Protein AF-A0A7S1D680-F1 (afdb_monomer_lite)

InterPro domains:
  IPR053159 Hybrid Signal Transduction Histidine Kinase [PTHR43642] (60-332)

Organism: Cyclophora tenuis (NCBI:txid216820)

pLDDT: mean 72.21, std 20.81, range [22.41, 92.81]

Sequence (333 aa):
KTKEKISKKKKKNSINRRMNKVPSIKKNNNNKFDSKTHGNSTVTTTTTANNNNSSCNVSSSPLLAFLEELKEEPSVALTQLQVQNFTPSMVNDLIFDLLQLQKPDDEEIATVLTSLIMKQTMGNVSHVLSFLRFLTDQGVMVQNHLGRWELNCEDLQLQDDDKEDSSQDRLVAFIARRIRVCMSTEGQRTLKIASCLGKYIDDSALTLILDGSRTVARQLEEAEREGLLTFYPQRGGYCFADDRVQQAAFSLIPPEDVAAFQLDLGRRLWRAAGPQNLESDNIFLVVDLLYAGISDESVTPTERQAVAELHLRAGDYASSVSSFREGETYYSR

Radius of gyration: 25.4 Å; chains: 1; bounding box: 62×57×77 Å

Structure (mmCIF, N/CA/C/O backbone):
data_AF-A0A7S1D680-F1
#
_entry.id   AF-A0A7S1D680-F1
#
loop_
_atom_site.group_PDB
_atom_site.id
_atom_site.type_symbol
_atom_site.label_atom_id
_atom_site.label_alt_id
_atom_site.label_comp_id
_atom_site.label_asym_id
_atom_site.label_entity_id
_atom_site.label_seq_id
_atom_site.pdbx_PDB_ins_code
_atom_site.Cartn_x
_atom_site.Cartn_y
_atom_site.Cartn_z
_atom_site.occupancy
_atom_site.B_iso_or_equiv
_atom_site.auth_seq_id
_atom_site.auth_comp_id
_atom_site.auth_asym_id
_atom_site.auth_atom_id
_atom_site.pdbx_PDB_model_num
ATOM 1 N N . LYS A 1 1 ? -6.306 -19.893 -46.290 1.00 47.91 1 LYS A N 1
ATOM 2 C CA . LYS A 1 1 ? -6.606 -19.180 -45.016 1.00 47.91 1 LYS A CA 1
ATOM 3 C C . LYS A 1 1 ? -6.840 -20.086 -43.784 1.00 47.91 1 LYS A C 1
ATOM 5 O O . LYS A 1 1 ? -7.197 -19.570 -42.734 1.00 47.91 1 LYS A O 1
ATOM 10 N N . THR A 1 2 ? -6.527 -21.390 -43.822 1.00 38.97 2 THR A N 1
ATOM 11 C CA . THR A 1 2 ? -6.704 -22.294 -42.653 1.00 38.97 2 THR A CA 1
ATOM 12 C C . THR A 1 2 ? -5.437 -23.035 -42.206 1.00 38.97 2 THR A C 1
ATOM 14 O O . THR A 1 2 ? -5.448 -23.652 -41.148 1.00 38.97 2 THR A O 1
ATOM 17 N N . LYS A 1 3 ? -4.307 -22.909 -42.923 1.00 32.06 3 LYS A N 1
ATOM 18 C CA . LYS A 1 3 ? -3.012 -23.503 -42.519 1.00 32.06 3 LYS A CA 1
ATOM 19 C C . LYS A 1 3 ? -2.063 -22.536 -41.781 1.00 32.06 3 LYS A C 1
ATOM 21 O O . LYS A 1 3 ? -1.258 -22.985 -40.974 1.00 32.06 3 LYS A O 1
ATOM 26 N N . GLU A 1 4 ? -2.225 -21.217 -41.921 1.00 33.06 4 GLU A N 1
ATOM 27 C CA . GLU A 1 4 ? -1.402 -20.221 -41.195 1.00 33.06 4 GLU A CA 1
ATOM 28 C C . GLU A 1 4 ? -1.806 -20.003 -39.728 1.00 33.06 4 GLU A C 1
ATOM 30 O O . GLU A 1 4 ? -0.979 -19.603 -38.907 1.00 33.06 4 GLU A O 1
ATOM 35 N N . LYS A 1 5 ? -3.053 -20.318 -39.348 1.00 35.25 5 LYS A N 1
ATOM 36 C CA . LYS A 1 5 ? -3.513 -20.174 -37.953 1.00 35.25 5 LYS A CA 1
ATOM 37 C C . LYS A 1 5 ? -2.951 -21.250 -37.011 1.00 35.25 5 LYS A C 1
ATOM 39 O O . LYS A 1 5 ? -2.884 -21.020 -35.807 1.00 35.25 5 LYS A O 1
ATOM 44 N N . ILE A 1 6 ? -2.480 -22.386 -37.534 1.00 34.50 6 ILE A N 1
ATOM 45 C CA . ILE A 1 6 ? -1.925 -23.484 -36.719 1.00 34.50 6 ILE A CA 1
ATOM 46 C C . ILE A 1 6 ? -0.431 -23.251 -36.410 1.00 34.50 6 ILE A C 1
ATOM 48 O O . ILE A 1 6 ? 0.040 -23.611 -35.331 1.00 34.50 6 ILE A O 1
ATOM 52 N N . SER A 1 7 ? 0.299 -22.549 -37.287 1.00 32.97 7 SER A N 1
ATOM 53 C CA . SER A 1 7 ? 1.716 -22.203 -37.070 1.00 32.97 7 SER A CA 1
ATOM 54 C C . SER A 1 7 ? 1.900 -21.105 -36.005 1.00 32.97 7 SER A C 1
ATOM 56 O O . SER A 1 7 ? 2.743 -21.231 -35.113 1.00 32.97 7 SER A O 1
ATOM 58 N N . LYS A 1 8 ? 1.024 -20.085 -35.985 1.00 35.72 8 LYS A N 1
ATOM 59 C CA . LYS A 1 8 ? 1.057 -19.020 -34.959 1.00 35.72 8 LYS A CA 1
ATOM 60 C C . LYS A 1 8 ? 0.696 -19.513 -33.547 1.00 35.72 8 LYS A C 1
ATOM 62 O O . LYS A 1 8 ? 1.222 -18.985 -32.570 1.00 35.72 8 LYS A O 1
ATOM 67 N N . LYS A 1 9 ? -0.124 -20.567 -33.415 1.00 34.78 9 LYS A N 1
ATOM 68 C CA . LYS A 1 9 ? -0.476 -21.153 -32.105 1.00 34.78 9 LYS A CA 1
ATOM 69 C C . LYS A 1 9 ? 0.638 -22.047 -31.534 1.00 34.78 9 LYS A C 1
ATOM 71 O O . LYS A 1 9 ? 0.822 -22.082 -30.321 1.00 34.78 9 LYS A O 1
ATOM 76 N N . LYS A 1 10 ? 1.446 -22.697 -32.387 1.00 32.88 10 LYS A N 1
ATOM 77 C CA . LYS A 1 10 ? 2.626 -23.469 -31.945 1.00 32.88 10 LYS A CA 1
ATOM 78 C C . LYS A 1 10 ? 3.805 -22.579 -31.514 1.00 32.88 10 LYS A C 1
ATOM 80 O O . LYS A 1 10 ? 4.478 -22.943 -30.556 1.00 32.88 10 LYS A O 1
ATOM 85 N N . LYS A 1 11 ? 4.002 -21.399 -32.126 1.00 35.53 11 LYS A N 1
ATOM 86 C CA . LYS A 1 11 ? 5.057 -20.438 -31.723 1.00 35.53 11 LYS A CA 1
ATOM 87 C C . LYS A 1 11 ? 4.755 -19.679 -30.416 1.00 35.53 11 LYS A C 1
ATOM 89 O O . LYS A 1 11 ? 5.676 -19.433 -29.645 1.00 35.53 11 LYS A O 1
ATOM 94 N N . LYS A 1 12 ? 3.483 -19.379 -30.102 1.00 34.19 12 LYS A N 1
ATOM 95 C CA . LYS A 1 12 ? 3.109 -18.801 -28.788 1.00 34.19 12 LYS A CA 1
ATOM 96 C C . LYS A 1 12 ? 3.307 -19.789 -27.626 1.00 34.19 12 LYS A C 1
ATOM 98 O O . LYS A 1 12 ? 3.768 -19.394 -26.561 1.00 34.19 12 LYS A O 1
ATOM 103 N N . ASN A 1 13 ? 3.076 -21.086 -27.848 1.00 30.39 13 ASN A N 1
ATOM 104 C CA . ASN A 1 13 ? 3.303 -22.114 -26.822 1.00 30.39 13 ASN A CA 1
ATOM 105 C C . ASN A 1 13 ? 4.786 -22.464 -26.586 1.00 30.39 13 ASN A C 1
ATOM 107 O O . ASN A 1 13 ? 5.104 -23.036 -25.544 1.00 30.39 13 ASN A O 1
ATOM 111 N N . SER A 1 14 ? 5.701 -22.139 -27.509 1.00 30.64 14 SER A N 1
ATOM 112 C CA . SER A 1 14 ? 7.143 -22.351 -27.299 1.00 30.64 14 SER A CA 1
ATOM 113 C C . SER A 1 14 ? 7.812 -21.242 -26.482 1.00 30.64 14 SER A C 1
ATOM 115 O O . SER A 1 14 ? 8.826 -21.509 -25.844 1.00 30.64 14 SER A O 1
ATOM 117 N N . ILE A 1 15 ? 7.240 -20.032 -26.460 1.00 36.41 15 ILE A N 1
ATOM 118 C CA . ILE A 1 15 ? 7.774 -18.889 -25.699 1.00 36.41 15 ILE A CA 1
ATOM 119 C C . ILE A 1 15 ? 7.375 -19.006 -24.217 1.00 36.41 15 ILE A C 1
ATO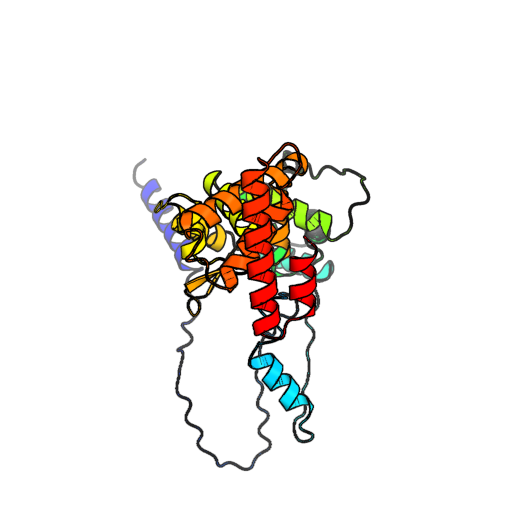M 121 O O . ILE A 1 15 ? 8.246 -18.967 -23.353 1.00 36.41 15 ILE A O 1
ATOM 125 N N . ASN A 1 16 ? 6.118 -19.366 -23.916 1.00 30.67 16 ASN A N 1
ATOM 126 C CA . ASN A 1 16 ? 5.677 -19.625 -22.532 1.00 30.67 16 ASN A CA 1
ATOM 127 C C . ASN A 1 16 ? 6.295 -20.882 -21.888 1.00 30.67 16 ASN A C 1
ATOM 129 O O . ASN A 1 16 ? 6.234 -21.046 -20.674 1.00 30.67 16 ASN A O 1
ATOM 133 N N . ARG A 1 17 ? 6.910 -21.783 -22.668 1.00 30.09 17 ARG A N 1
ATOM 134 C CA . ARG A 1 17 ? 7.619 -22.957 -22.125 1.00 30.09 17 ARG A CA 1
ATOM 135 C C . ARG A 1 17 ? 9.089 -22.701 -21.790 1.00 30.09 17 ARG A C 1
ATOM 137 O O . ARG A 1 17 ? 9.688 -23.558 -21.146 1.00 30.09 17 ARG A O 1
ATOM 144 N N . ARG A 1 18 ? 9.675 -21.570 -22.201 1.00 31.14 18 ARG A N 1
ATOM 145 C CA . ARG A 1 18 ? 11.097 -21.268 -21.947 1.00 31.14 18 ARG A CA 1
ATOM 146 C C . ARG A 1 18 ? 11.358 -20.402 -20.713 1.00 31.14 18 ARG A C 1
ATOM 148 O O . ARG A 1 18 ? 12.470 -20.466 -20.212 1.00 31.14 18 ARG A O 1
ATOM 155 N N . MET A 1 19 ? 10.350 -19.719 -20.162 1.00 29.67 19 MET A N 1
ATOM 156 C CA . MET A 1 19 ? 10.464 -19.045 -18.854 1.00 29.67 19 MET A CA 1
ATOM 157 C C . MET A 1 19 ? 10.141 -19.949 -17.644 1.00 29.67 19 MET A C 1
ATOM 159 O O . MET A 1 19 ? 10.456 -19.589 -16.520 1.00 29.67 19 MET A O 1
ATOM 163 N N . ASN A 1 20 ? 9.596 -21.158 -17.854 1.00 27.45 20 ASN A N 1
ATOM 164 C CA . ASN A 1 20 ? 9.183 -22.081 -16.777 1.00 27.45 20 ASN A CA 1
ATOM 165 C C . ASN A 1 20 ? 10.138 -23.271 -16.544 1.00 27.45 20 ASN A C 1
ATOM 167 O O . ASN A 1 20 ? 9.709 -24.354 -16.146 1.00 27.45 20 ASN A O 1
ATOM 171 N N . LYS A 1 21 ? 11.441 -23.108 -16.789 1.00 25.45 21 LYS A N 1
ATOM 172 C CA . LYS A 1 21 ? 12.452 -24.107 -16.400 1.00 25.45 21 LYS A CA 1
ATOM 173 C C . LYS A 1 21 ? 13.555 -23.465 -15.567 1.00 25.45 21 LYS A C 1
ATOM 175 O O . LYS A 1 21 ? 14.679 -23.307 -16.025 1.00 25.45 21 LYS A O 1
ATOM 180 N N . VAL A 1 22 ? 13.220 -23.153 -14.321 1.00 26.66 22 VAL A N 1
ATOM 181 C CA . VAL A 1 22 ? 14.204 -23.079 -13.236 1.00 26.66 22 VAL A CA 1
ATOM 182 C C . VAL A 1 22 ? 14.306 -24.493 -12.641 1.00 26.66 22 VAL A C 1
ATOM 184 O O . VAL A 1 22 ? 13.263 -25.118 -12.426 1.00 26.66 22 VAL A O 1
ATOM 187 N N . PRO A 1 23 ? 15.505 -25.064 -12.429 1.00 23.28 23 PRO A N 1
ATOM 188 C CA . PRO A 1 23 ? 15.638 -26.400 -11.859 1.00 23.28 23 PRO A CA 1
ATOM 189 C C . PRO A 1 23 ? 15.020 -26.450 -10.460 1.00 23.28 23 PRO A C 1
ATOM 191 O O . PRO A 1 23 ? 15.317 -25.614 -9.609 1.00 23.28 23 PRO A O 1
ATOM 194 N N . SER A 1 24 ? 14.175 -27.451 -10.217 1.00 22.62 24 SER A N 1
ATOM 195 C CA . SER A 1 24 ? 13.641 -27.784 -8.900 1.00 22.62 24 SER A CA 1
ATOM 196 C C . SER A 1 24 ? 14.797 -28.064 -7.931 1.00 22.62 24 SER A C 1
ATOM 198 O O . SER A 1 24 ? 15.382 -29.148 -7.953 1.00 22.62 24 SER A O 1
ATOM 200 N N . ILE A 1 25 ? 15.134 -27.106 -7.066 1.00 24.11 25 ILE A N 1
ATOM 201 C CA . ILE A 1 25 ? 16.002 -27.369 -5.918 1.00 24.11 25 ILE A CA 1
ATOM 202 C C . ILE A 1 25 ? 15.180 -28.224 -4.953 1.00 24.11 25 ILE A C 1
ATOM 204 O O . ILE A 1 25 ? 14.210 -27.762 -4.349 1.00 24.11 25 ILE A O 1
ATOM 208 N N . LYS A 1 26 ? 15.533 -29.510 -4.857 1.00 22.41 26 LYS A N 1
ATOM 209 C CA . LYS A 1 26 ? 15.006 -30.421 -3.838 1.00 22.41 26 LYS A CA 1
ATOM 210 C C . LYS A 1 26 ? 15.233 -29.784 -2.463 1.00 22.41 26 LYS A C 1
ATOM 212 O O . LYS A 1 26 ? 16.376 -29.660 -2.032 1.00 22.41 26 LYS A O 1
ATOM 217 N N . LYS A 1 27 ? 14.153 -29.415 -1.767 1.00 26.78 27 LYS A N 1
ATOM 218 C CA . LYS A 1 27 ? 14.179 -29.152 -0.322 1.00 26.78 27 LYS A CA 1
ATOM 219 C C . LYS A 1 27 ? 14.533 -30.460 0.379 1.00 26.78 27 LYS A C 1
ATOM 221 O O . LYS A 1 27 ? 13.666 -31.302 0.593 1.00 26.78 27 LYS A O 1
ATOM 226 N N . ASN A 1 28 ? 15.810 -30.649 0.686 1.00 22.48 28 ASN A N 1
ATOM 227 C CA . ASN A 1 28 ? 16.245 -31.714 1.574 1.00 22.48 28 ASN A CA 1
ATOM 228 C C . ASN A 1 28 ? 16.146 -31.177 3.009 1.00 22.48 28 ASN A C 1
ATOM 230 O O . ASN A 1 28 ? 17.112 -30.659 3.557 1.00 22.48 28 ASN A O 1
ATOM 234 N N . ASN A 1 29 ? 14.945 -31.242 3.588 1.00 29.64 29 ASN A N 1
ATOM 235 C CA . ASN A 1 29 ? 14.758 -31.074 5.026 1.00 29.64 29 ASN A CA 1
ATOM 236 C C . ASN A 1 29 ? 15.248 -32.353 5.702 1.00 29.64 29 ASN A C 1
ATOM 238 O O . ASN A 1 29 ? 14.478 -33.293 5.854 1.00 29.64 29 ASN A O 1
ATOM 242 N N . ASN A 1 30 ? 16.522 -32.396 6.076 1.00 23.52 30 ASN A N 1
ATOM 243 C CA . ASN A 1 30 ? 17.030 -33.353 7.051 1.00 23.52 30 ASN A CA 1
ATOM 244 C C . ASN A 1 30 ? 18.135 -32.672 7.863 1.00 23.52 30 ASN A C 1
ATOM 246 O O . ASN A 1 30 ? 19.309 -32.716 7.505 1.00 23.52 30 ASN A O 1
ATOM 250 N N . ASN A 1 31 ? 17.734 -32.043 8.970 1.00 30.52 31 ASN A N 1
ATOM 251 C CA . ASN A 1 31 ? 18.643 -31.710 10.059 1.00 30.52 31 ASN A CA 1
ATOM 252 C C . ASN A 1 31 ? 19.063 -33.021 10.725 1.00 30.52 31 ASN A C 1
ATOM 254 O O . ASN A 1 31 ? 18.327 -33.581 11.538 1.00 30.52 31 ASN A O 1
ATOM 258 N N . LYS A 1 32 ? 20.247 -33.516 10.372 1.00 23.02 32 LYS A N 1
ATOM 259 C CA . LYS A 1 32 ? 20.956 -34.515 11.166 1.00 23.02 32 LYS A CA 1
ATOM 260 C C . LYS A 1 32 ? 22.383 -34.016 11.358 1.00 23.02 32 LYS A C 1
ATOM 262 O O . LYS A 1 32 ? 23.186 -34.036 10.432 1.00 23.02 32 LYS A O 1
ATOM 267 N N . PHE A 1 33 ? 22.640 -33.483 12.548 1.00 30.28 33 PHE A N 1
ATOM 268 C CA . PHE A 1 33 ? 23.972 -33.115 13.005 1.00 30.28 33 PHE A CA 1
ATOM 269 C C . PHE A 1 33 ? 24.727 -34.399 13.350 1.00 30.28 33 PHE A C 1
ATOM 271 O O . PHE A 1 33 ? 24.467 -34.993 14.393 1.00 30.28 33 PHE A O 1
ATOM 278 N N . ASP A 1 34 ? 25.655 -34.810 12.489 1.00 23.19 34 ASP A N 1
ATOM 279 C CA . ASP A 1 34 ? 26.733 -35.717 12.879 1.00 23.19 34 ASP A CA 1
ATOM 280 C C . ASP A 1 34 ? 27.992 -34.879 13.108 1.00 23.19 34 ASP A C 1
ATOM 282 O O . ASP A 1 34 ? 28.606 -34.333 12.189 1.00 23.19 34 ASP A O 1
ATOM 286 N N . SER A 1 35 ? 28.345 -34.733 14.382 1.00 33.94 35 SER A N 1
ATOM 287 C CA . SER A 1 35 ? 29.582 -34.117 14.829 1.00 33.94 35 SER A CA 1
ATOM 288 C C . SER A 1 35 ? 30.729 -35.109 14.646 1.00 33.94 35 SER A C 1
ATOM 290 O O . SER A 1 35 ? 30.755 -36.152 15.297 1.00 33.94 35 SER A O 1
ATOM 292 N N . LYS A 1 36 ? 31.672 -34.783 13.751 1.00 31.12 36 LYS A N 1
ATOM 293 C CA . LYS A 1 36 ? 33.122 -35.063 13.846 1.00 31.12 36 LYS A CA 1
ATOM 294 C C . LYS A 1 36 ? 33.794 -34.887 12.484 1.00 31.12 36 LYS A C 1
ATOM 296 O O . LYS A 1 36 ? 33.849 -35.827 11.706 1.00 31.12 36 LYS A O 1
ATOM 301 N N . THR A 1 37 ? 34.428 -33.736 12.277 1.00 27.86 37 THR A N 1
ATOM 302 C CA . THR A 1 37 ? 35.662 -33.623 11.482 1.00 27.86 37 THR A CA 1
ATOM 303 C C . THR A 1 37 ? 36.405 -32.361 11.911 1.00 27.86 37 THR A C 1
ATOM 305 O O . THR A 1 37 ? 35.892 -31.256 11.774 1.00 27.86 37 THR A O 1
ATOM 308 N N . HIS A 1 38 ? 37.608 -32.533 12.463 1.00 36.78 38 HIS A N 1
ATOM 309 C CA . HIS A 1 38 ? 38.580 -31.457 12.635 1.00 36.78 38 HIS A CA 1
ATOM 310 C C . HIS A 1 38 ? 39.055 -30.984 11.257 1.00 36.78 38 HIS A C 1
ATOM 312 O O . HIS A 1 38 ? 39.665 -31.741 10.508 1.00 36.78 38 HIS A O 1
ATOM 318 N N . GLY A 1 39 ? 38.770 -29.728 10.947 1.00 30.25 39 GLY A N 1
ATOM 319 C CA . GLY A 1 39 ? 39.226 -29.010 9.766 1.00 30.25 39 GLY A CA 1
ATOM 320 C C . GLY A 1 39 ? 38.523 -27.663 9.767 1.00 30.25 39 GLY A C 1
ATOM 321 O O . GLY A 1 39 ? 37.323 -27.631 10.035 1.00 30.25 39 GLY A O 1
ATOM 322 N N . ASN A 1 40 ? 39.253 -26.565 9.544 1.00 38.59 40 ASN A N 1
ATOM 323 C CA . ASN A 1 40 ? 38.689 -25.216 9.447 1.00 38.59 40 ASN A CA 1
ATOM 324 C C . ASN A 1 40 ? 37.516 -25.230 8.461 1.00 38.59 40 ASN A C 1
ATOM 326 O O . ASN A 1 40 ? 37.703 -25.232 7.247 1.00 38.59 40 ASN A O 1
ATOM 330 N N . SER A 1 41 ? 36.309 -25.322 9.008 1.00 38.38 41 SER A N 1
ATOM 331 C CA . SER A 1 41 ? 35.082 -25.486 8.252 1.00 38.38 41 SER A CA 1
ATOM 332 C C . SER A 1 41 ? 34.532 -24.090 8.035 1.00 38.38 41 SER A C 1
ATOM 334 O O . SER A 1 41 ? 33.818 -23.559 8.881 1.00 38.38 41 SER A O 1
ATOM 336 N N . THR A 1 42 ? 34.914 -23.455 6.932 1.00 39.16 42 THR A N 1
ATOM 337 C CA . THR A 1 42 ? 34.263 -22.227 6.478 1.00 39.16 42 THR A CA 1
ATOM 338 C C . THR A 1 42 ? 32.839 -22.581 6.063 1.00 39.16 42 THR A C 1
ATOM 340 O O . THR A 1 42 ? 32.596 -23.096 4.974 1.00 39.16 42 THR A O 1
ATOM 343 N N . VAL A 1 43 ? 31.881 -22.344 6.956 1.00 43.56 43 VAL A N 1
ATOM 344 C CA . VAL A 1 43 ? 30.457 -22.445 6.640 1.00 43.56 43 VAL A CA 1
ATOM 345 C C . VAL A 1 43 ? 30.041 -21.125 5.998 1.00 43.56 43 VAL A C 1
ATOM 347 O O . VAL A 1 43 ? 29.865 -20.116 6.673 1.00 43.56 43 VAL A O 1
ATOM 350 N N . THR A 1 44 ? 29.918 -21.109 4.672 1.00 33.09 44 THR A N 1
ATOM 351 C CA . THR A 1 44 ? 29.376 -19.956 3.943 1.00 33.09 44 THR A CA 1
ATOM 352 C C . THR A 1 44 ? 27.858 -20.081 3.875 1.00 33.09 44 THR A C 1
ATOM 354 O O . THR A 1 44 ? 27.314 -20.735 2.989 1.00 33.09 44 THR A O 1
ATOM 357 N N . THR A 1 45 ? 27.153 -19.457 4.814 1.00 38.66 45 THR A N 1
ATOM 358 C CA . THR A 1 45 ? 25.706 -19.247 4.704 1.00 38.66 45 THR A CA 1
ATOM 359 C C . THR A 1 45 ? 25.440 -17.949 3.955 1.00 38.66 45 THR A C 1
ATOM 361 O O . THR A 1 45 ? 25.665 -16.860 4.481 1.00 38.66 45 THR A O 1
ATOM 364 N N . THR A 1 46 ? 24.955 -18.046 2.717 1.00 32.97 46 THR A N 1
ATOM 365 C CA . THR A 1 46 ? 24.387 -16.895 2.010 1.00 32.97 46 THR A CA 1
ATOM 366 C C . THR A 1 46 ? 22.961 -16.699 2.500 1.00 32.97 46 THR A C 1
ATOM 368 O O . THR A 1 46 ? 22.045 -17.388 2.053 1.00 32.97 46 THR A O 1
ATOM 371 N N . THR A 1 47 ? 22.771 -15.766 3.427 1.00 39.91 47 THR A N 1
ATOM 372 C CA . THR A 1 47 ? 21.436 -15.373 3.870 1.00 39.91 47 THR A CA 1
ATOM 373 C C . THR A 1 47 ? 21.180 -13.945 3.424 1.00 39.91 47 THR A C 1
ATOM 375 O O . THR A 1 47 ? 21.868 -13.018 3.842 1.00 39.91 47 THR A O 1
ATOM 378 N N . THR A 1 48 ? 20.188 -13.748 2.561 1.00 37.75 48 THR A N 1
ATOM 379 C CA . THR A 1 48 ? 19.655 -12.417 2.272 1.00 37.75 48 THR A CA 1
ATOM 380 C C . THR A 1 48 ? 18.836 -11.960 3.473 1.00 37.75 48 THR A C 1
ATOM 382 O O . THR A 1 48 ? 17.633 -12.204 3.542 1.00 37.75 48 THR A O 1
ATOM 385 N N . ALA A 1 49 ? 19.484 -11.310 4.438 1.00 39.72 49 ALA A N 1
ATOM 386 C CA . ALA A 1 49 ? 18.788 -10.396 5.331 1.00 39.72 49 ALA A CA 1
ATOM 387 C C . ALA A 1 49 ? 18.486 -9.151 4.496 1.00 39.72 49 ALA A C 1
ATOM 389 O O . ALA A 1 49 ? 19.373 -8.346 4.212 1.00 39.72 49 ALA A O 1
ATOM 390 N N . ASN A 1 50 ? 17.260 -9.065 3.983 1.00 41.28 50 ASN A N 1
ATOM 391 C CA . ASN A 1 50 ? 16.841 -7.922 3.193 1.00 41.28 50 ASN A CA 1
ATOM 392 C C . ASN A 1 50 ? 16.663 -6.724 4.135 1.00 41.28 50 ASN A C 1
ATOM 394 O O . ASN A 1 50 ? 15.552 -6.401 4.532 1.00 41.28 50 ASN A O 1
ATOM 398 N N . ASN A 1 51 ? 17.765 -6.081 4.520 1.00 39.59 51 ASN A N 1
ATOM 399 C CA . ASN A 1 51 ? 17.746 -4.890 5.372 1.00 39.59 51 ASN A CA 1
ATOM 400 C C . ASN A 1 51 ? 17.075 -3.689 4.677 1.00 39.59 51 ASN A C 1
ATOM 402 O O . ASN A 1 51 ? 16.798 -2.692 5.335 1.00 39.59 51 ASN A O 1
ATOM 406 N N . ASN A 1 52 ? 16.789 -3.801 3.373 1.00 36.78 52 ASN A N 1
ATOM 407 C CA . ASN A 1 52 ? 16.022 -2.824 2.602 1.00 36.78 52 ASN A CA 1
ATOM 408 C C . ASN A 1 52 ? 14.509 -3.117 2.592 1.00 36.78 52 ASN A C 1
ATOM 410 O O . ASN A 1 52 ? 13.747 -2.232 2.222 1.00 36.78 52 ASN A O 1
ATOM 414 N N . ASN A 1 53 ? 14.072 -4.302 3.040 1.00 38.84 53 ASN A N 1
ATOM 415 C CA . ASN A 1 53 ? 12.679 -4.565 3.405 1.00 38.84 53 ASN A CA 1
ATOM 416 C C . ASN A 1 53 ? 12.592 -4.563 4.930 1.00 38.84 53 ASN A C 1
ATOM 418 O O . ASN A 1 53 ? 12.549 -5.610 5.581 1.00 38.84 53 ASN A O 1
ATOM 422 N N . SER A 1 54 ? 12.602 -3.371 5.516 1.00 39.00 54 SER A N 1
ATOM 423 C CA . SER A 1 54 ? 12.206 -3.218 6.906 1.00 39.00 54 SER A CA 1
ATOM 424 C C . SER A 1 54 ? 10.779 -3.723 7.085 1.00 39.00 54 SER A C 1
ATOM 426 O O . SER A 1 54 ? 9.903 -3.443 6.273 1.00 39.00 54 SER A O 1
ATOM 428 N N . SER A 1 55 ? 10.579 -4.430 8.200 1.00 44.75 55 SER A N 1
ATOM 429 C CA . SER A 1 55 ? 9.317 -4.943 8.739 1.00 44.75 55 SER A CA 1
ATOM 430 C C . SER A 1 55 ? 8.722 -6.073 7.869 1.00 44.75 55 SER A C 1
ATOM 432 O O . SER A 1 55 ? 8.784 -6.041 6.661 1.00 44.75 55 SER A O 1
ATOM 434 N N . CYS A 1 56 ? 8.192 -7.206 8.299 1.00 38.06 56 CYS A N 1
ATOM 435 C CA . CYS A 1 56 ? 7.592 -7.663 9.529 1.00 38.06 56 CYS A CA 1
ATOM 436 C C . CYS A 1 56 ? 8.639 -7.998 10.591 1.00 38.06 56 CYS A C 1
ATOM 438 O O . CYS A 1 56 ? 9.390 -8.954 10.447 1.00 38.06 56 CYS A O 1
ATOM 440 N N . ASN A 1 57 ? 8.652 -7.206 11.661 1.00 38.09 57 ASN A N 1
ATOM 441 C CA . ASN A 1 57 ? 9.378 -7.476 12.899 1.00 38.09 57 ASN A CA 1
ATOM 442 C C . ASN A 1 57 ? 10.849 -7.915 12.702 1.00 38.09 57 ASN A C 1
ATOM 444 O O . ASN A 1 57 ? 11.241 -9.046 12.972 1.00 38.09 57 ASN A O 1
ATOM 448 N N . VAL A 1 58 ? 11.682 -6.977 12.242 1.00 42.56 58 VAL A N 1
ATOM 449 C CA . VAL A 1 58 ? 13.153 -7.113 12.250 1.00 42.56 58 VAL A CA 1
ATOM 450 C C . VAL A 1 58 ? 13.644 -7.369 13.688 1.00 42.56 58 VAL A C 1
ATOM 452 O O . VAL A 1 58 ? 14.549 -8.164 13.903 1.00 42.56 58 VAL A O 1
ATOM 455 N N . SER A 1 59 ? 12.947 -6.811 14.680 1.00 40.78 59 SER A N 1
ATOM 456 C CA . SER A 1 59 ? 13.162 -7.003 16.120 1.00 40.78 59 SER A CA 1
ATOM 457 C C . SER A 1 59 ? 12.805 -8.393 16.669 1.00 40.78 59 SER A C 1
ATOM 459 O O . SER A 1 59 ? 13.039 -8.651 17.843 1.00 40.78 59 SER A O 1
ATOM 461 N N . SER A 1 60 ? 12.259 -9.306 15.861 1.00 42.28 60 SER A N 1
ATOM 462 C CA . SER A 1 60 ? 12.045 -10.709 16.256 1.00 42.28 60 SER A CA 1
ATOM 463 C C . SER A 1 60 ? 12.328 -11.693 15.124 1.00 42.28 60 SER A C 1
ATOM 465 O O . SER A 1 60 ? 11.781 -12.794 15.096 1.00 42.28 60 SER A O 1
ATOM 467 N N . SER A 1 61 ? 13.193 -11.324 14.174 1.00 55.06 61 SER A N 1
ATOM 468 C CA . SER A 1 61 ? 13.715 -12.296 13.217 1.00 55.06 61 SER A CA 1
ATOM 469 C C . SER A 1 61 ? 14.643 -13.249 13.976 1.00 55.06 61 SER A C 1
ATOM 471 O O . SER A 1 61 ? 15.691 -12.799 14.446 1.00 55.06 61 SER A O 1
ATOM 473 N N . PRO A 1 62 ? 14.327 -14.557 14.077 1.00 57.97 62 PRO A N 1
ATOM 474 C CA . PRO A 1 62 ? 15.199 -15.524 14.749 1.00 57.97 62 PRO A CA 1
ATOM 475 C C . PRO A 1 62 ? 16.609 -15.537 14.150 1.00 57.97 62 PRO A C 1
ATOM 477 O O . PRO A 1 62 ? 17.584 -15.825 14.831 1.00 57.97 62 PRO A O 1
ATOM 480 N N . LEU A 1 63 ? 16.718 -15.168 12.870 1.00 70.69 63 LEU A N 1
ATOM 481 C CA . LEU A 1 63 ? 17.985 -14.992 12.183 1.00 70.69 63 LEU A CA 1
ATOM 482 C C . LEU A 1 63 ? 18.765 -13.771 12.684 1.00 70.69 63 LEU A C 1
ATOM 484 O O . LEU A 1 63 ? 19.977 -13.862 12.788 1.00 70.69 63 LEU A O 1
ATOM 488 N N . LEU A 1 64 ? 18.119 -12.632 12.952 1.00 67.50 64 LEU A N 1
ATOM 489 C CA . LEU A 1 64 ? 18.833 -11.436 13.415 1.00 67.50 64 LEU A CA 1
ATOM 490 C C . LEU A 1 64 ? 19.339 -11.609 14.842 1.00 67.50 64 LEU A C 1
ATOM 492 O O . LEU A 1 64 ? 20.496 -11.293 15.087 1.00 67.50 64 LEU A O 1
ATOM 496 N N . ALA A 1 65 ? 18.533 -12.217 15.714 1.00 67.69 65 ALA A N 1
ATOM 497 C CA . ALA A 1 65 ? 18.976 -12.616 17.048 1.00 67.69 65 ALA A CA 1
ATOM 498 C C . ALA A 1 65 ? 20.167 -13.591 16.977 1.00 67.69 65 ALA A C 1
ATOM 500 O O . ALA A 1 65 ? 21.178 -13.386 17.637 1.00 67.69 65 ALA A O 1
ATOM 501 N N . PHE A 1 66 ? 20.100 -14.597 16.097 1.00 78.06 66 PHE A N 1
ATOM 502 C CA . PHE A 1 66 ? 21.210 -15.527 15.867 1.00 78.06 66 PHE A CA 1
ATOM 503 C C . PHE A 1 66 ? 22.460 -14.844 15.282 1.00 78.06 66 PHE A C 1
ATOM 505 O O . PHE A 1 66 ? 23.583 -15.180 15.639 1.00 78.06 66 PHE A O 1
ATOM 512 N N . LEU A 1 67 ? 22.296 -13.873 14.377 1.00 77.50 67 LEU A N 1
ATOM 513 C CA . LEU A 1 67 ? 23.415 -13.109 13.816 1.00 77.50 67 LEU A CA 1
ATOM 514 C C . LEU A 1 67 ? 24.044 -12.158 14.843 1.00 77.50 67 LEU A C 1
ATOM 516 O O . LEU A 1 67 ? 25.236 -11.886 14.738 1.00 77.50 67 LEU A O 1
ATOM 520 N N . GLU A 1 68 ? 23.270 -11.633 15.792 1.00 75.56 68 GLU A N 1
ATOM 521 C CA . GLU A 1 68 ? 23.781 -10.856 16.926 1.00 75.56 68 GLU A CA 1
ATOM 522 C C . GLU A 1 68 ? 24.554 -11.747 17.901 1.00 75.56 68 GLU A C 1
ATOM 524 O O . GLU A 1 68 ? 25.688 -11.416 18.231 1.00 75.56 68 GLU A O 1
ATOM 529 N N . GLU A 1 69 ? 24.027 -12.925 18.239 1.00 78.69 69 GLU A N 1
ATOM 530 C CA . GLU A 1 69 ? 24.732 -13.932 19.046 1.00 78.69 69 GLU A CA 1
ATOM 531 C C . GLU A 1 69 ? 26.067 -14.342 18.393 1.00 78.69 69 GLU A C 1
ATOM 533 O O . GLU A 1 69 ? 27.117 -14.338 19.032 1.00 78.69 69 GLU A O 1
ATOM 538 N N . LEU A 1 70 ? 26.076 -14.577 17.075 1.00 81.25 70 LEU A N 1
ATOM 539 C CA . LEU A 1 70 ? 27.302 -14.885 16.327 1.00 81.25 70 LEU A CA 1
ATOM 540 C C . LEU A 1 70 ? 28.302 -13.722 16.238 1.00 81.25 70 LEU A C 1
ATOM 542 O O . LEU A 1 70 ? 29.476 -13.970 15.969 1.00 81.25 70 LEU A O 1
ATOM 546 N N . LYS A 1 71 ? 27.869 -12.467 16.410 1.00 76.00 71 LYS A N 1
ATOM 547 C CA . LYS A 1 71 ? 28.786 -11.313 16.463 1.00 76.00 71 LYS A CA 1
ATOM 548 C C . LYS A 1 71 ? 29.528 -11.231 17.793 1.00 76.00 71 LYS A C 1
ATOM 550 O O . LYS A 1 71 ? 30.629 -10.686 17.817 1.00 76.00 71 LYS A O 1
ATOM 555 N N . GLU A 1 72 ? 28.931 -11.727 18.873 1.00 78.56 72 GLU A N 1
ATOM 556 C CA . GLU A 1 72 ? 29.540 -11.732 20.207 1.00 78.56 72 GLU A CA 1
ATOM 557 C C . GLU A 1 72 ? 30.530 -12.894 20.398 1.00 78.56 72 GLU A C 1
ATOM 559 O O . GLU A 1 72 ? 31.375 -12.843 21.290 1.00 78.56 72 GLU A O 1
ATOM 564 N N . GLU A 1 73 ? 30.491 -13.901 19.520 1.00 84.88 73 GLU A N 1
ATOM 565 C CA . GLU A 1 73 ? 31.381 -15.060 19.547 1.00 84.88 73 GLU A CA 1
ATOM 566 C C . GLU A 1 73 ? 32.770 -14.760 18.937 1.00 84.88 73 GLU A C 1
ATOM 568 O O . GLU A 1 73 ? 32.916 -14.659 17.715 1.00 84.88 73 GLU A O 1
ATOM 573 N N . PRO A 1 74 ? 33.853 -14.712 19.741 1.00 72.38 74 PRO A N 1
ATOM 574 C CA . PRO A 1 74 ? 35.193 -14.346 19.266 1.00 72.38 74 PRO A CA 1
ATOM 575 C C . PRO A 1 74 ? 35.831 -15.400 18.344 1.00 72.38 74 PRO A C 1
ATOM 577 O O . PRO A 1 74 ? 36.870 -15.149 17.734 1.00 72.38 74 PRO A O 1
ATOM 580 N N . SER A 1 75 ? 35.233 -16.591 18.253 1.00 79.38 75 SER A N 1
ATOM 581 C CA . SER A 1 75 ? 35.699 -17.698 17.413 1.00 79.38 75 SER A CA 1
ATOM 582 C C . SER A 1 75 ? 35.150 -17.661 15.978 1.00 79.38 75 SER A C 1
ATOM 584 O O . SER A 1 75 ? 35.594 -18.447 15.136 1.00 79.38 75 SER A O 1
ATOM 586 N N . VAL A 1 76 ? 34.222 -16.743 15.671 1.00 77.88 76 VAL A N 1
ATOM 587 C CA . VAL A 1 76 ? 33.518 -16.666 14.384 1.00 77.88 76 VAL A CA 1
ATOM 588 C C . VAL A 1 76 ? 33.869 -15.370 13.647 1.00 77.88 76 VAL A C 1
ATOM 590 O O . VAL A 1 76 ? 33.620 -14.266 14.117 1.00 77.88 76 VAL A O 1
ATOM 593 N N . ALA A 1 77 ? 34.418 -15.490 12.436 1.00 75.44 77 ALA A N 1
ATOM 594 C CA . ALA A 1 77 ? 34.677 -14.340 11.569 1.00 75.44 77 ALA A CA 1
ATOM 595 C C . ALA A 1 77 ? 33.433 -14.006 10.725 1.00 75.44 77 ALA A C 1
ATOM 597 O O . ALA A 1 77 ? 33.210 -14.595 9.664 1.00 75.44 77 ALA A O 1
ATOM 598 N N . LEU A 1 78 ? 32.620 -13.049 11.179 1.00 76.44 78 LEU A N 1
ATOM 599 C CA . LEU A 1 78 ? 31.455 -12.578 10.427 1.00 76.44 78 LEU A CA 1
ATOM 600 C C . LEU A 1 78 ? 31.869 -11.557 9.352 1.00 76.44 78 LEU A C 1
ATOM 602 O O . LEU A 1 78 ? 32.377 -10.483 9.661 1.00 76.44 78 LEU A O 1
ATOM 606 N N . THR A 1 79 ? 31.604 -11.860 8.078 1.00 77.69 79 THR A N 1
ATOM 607 C CA . THR A 1 79 ? 31.774 -10.900 6.972 1.00 77.69 79 THR A CA 1
ATOM 608 C C . THR A 1 79 ? 30.412 -10.387 6.523 1.00 77.69 79 THR A C 1
ATOM 610 O O . THR A 1 79 ? 29.613 -11.142 5.971 1.00 77.69 79 THR A O 1
ATOM 613 N N . GLN A 1 80 ? 30.140 -9.101 6.742 1.00 70.50 80 GLN A N 1
ATOM 614 C CA . GLN A 1 80 ? 28.901 -8.467 6.299 1.00 70.50 80 GLN A CA 1
ATOM 615 C C . GLN A 1 80 ? 29.094 -7.816 4.926 1.00 70.50 80 GLN A C 1
ATOM 617 O O . GLN A 1 80 ? 29.898 -6.900 4.769 1.00 70.50 80 GLN A O 1
ATOM 622 N N . LEU A 1 81 ? 28.322 -8.265 3.936 1.00 78.19 81 LEU A N 1
ATOM 623 C CA . LEU A 1 81 ? 28.265 -7.648 2.612 1.00 78.19 81 LEU A CA 1
ATOM 624 C C . LEU A 1 81 ? 27.014 -6.772 2.522 1.00 78.19 81 LEU A C 1
ATOM 626 O O . LEU A 1 81 ? 25.893 -7.275 2.583 1.00 78.19 81 LEU A O 1
ATOM 630 N N . GLN A 1 82 ? 27.202 -5.460 2.386 1.00 72.69 82 GLN A N 1
ATOM 631 C CA . GLN A 1 82 ? 26.101 -4.533 2.133 1.00 72.69 82 GLN A CA 1
ATOM 632 C C . GLN A 1 82 ? 25.847 -4.424 0.628 1.00 72.69 82 GLN A C 1
ATOM 634 O O . GLN A 1 82 ? 26.722 -4.006 -0.128 1.00 72.69 82 GLN A O 1
ATOM 639 N N . VAL A 1 83 ? 24.639 -4.790 0.200 1.00 77.12 83 VAL A N 1
ATOM 640 C CA . VAL A 1 83 ? 24.194 -4.623 -1.188 1.00 77.12 83 VAL A CA 1
ATOM 641 C C . VAL A 1 83 ? 23.556 -3.245 -1.325 1.00 77.12 83 VAL A C 1
ATOM 643 O O . VAL A 1 83 ? 22.517 -2.974 -0.724 1.00 77.12 83 VAL A O 1
ATOM 646 N N . GLN A 1 84 ? 24.200 -2.366 -2.089 1.00 80.44 84 GLN A N 1
ATOM 647 C CA . GLN A 1 84 ? 23.689 -1.025 -2.373 1.00 80.44 84 GLN A CA 1
ATOM 648 C C . GLN A 1 84 ? 22.691 -1.044 -3.540 1.00 80.44 84 GLN A C 1
ATOM 650 O O . GLN A 1 84 ? 22.611 -2.013 -4.297 1.00 80.44 84 GLN A O 1
ATOM 655 N N . ASN A 1 85 ? 21.940 0.048 -3.693 1.00 84.88 85 ASN A N 1
ATOM 656 C CA . ASN A 1 85 ? 21.110 0.282 -4.874 1.00 84.88 85 ASN A CA 1
ATOM 657 C C . ASN A 1 85 ? 21.969 0.360 -6.145 1.00 84.88 85 ASN A C 1
ATOM 659 O O . ASN A 1 85 ? 23.154 0.695 -6.097 1.00 84.88 85 ASN A O 1
ATOM 663 N N . PHE A 1 86 ? 21.357 0.089 -7.294 1.00 89.38 86 PHE A N 1
ATOM 664 C CA . PHE A 1 86 ? 22.014 0.234 -8.582 1.00 89.38 86 PHE A CA 1
ATOM 665 C C . PHE A 1 86 ? 22.402 1.682 -8.859 1.00 89.38 86 PHE A C 1
ATOM 667 O O . PHE A 1 86 ? 21.626 2.620 -8.668 1.00 89.38 86 PHE A O 1
ATOM 674 N N . THR A 1 87 ? 23.623 1.843 -9.356 1.00 91.50 87 THR A N 1
ATOM 675 C CA . THR A 1 87 ? 24.088 3.108 -9.917 1.00 91.50 87 THR A CA 1
ATOM 676 C C . THR A 1 87 ? 23.466 3.321 -11.302 1.00 91.50 87 THR A C 1
ATOM 678 O O . THR A 1 87 ? 23.043 2.350 -11.937 1.00 91.50 87 THR A O 1
ATOM 681 N N . PRO A 1 88 ? 23.457 4.559 -11.832 1.00 91.56 88 PRO A N 1
ATOM 682 C CA . PRO A 1 88 ? 23.003 4.810 -13.199 1.00 91.56 88 PRO A CA 1
ATOM 683 C C . PRO A 1 88 ? 23.714 3.933 -14.238 1.00 91.56 88 PRO A C 1
ATOM 685 O O . PRO A 1 88 ? 23.065 3.439 -15.150 1.00 91.56 88 PRO A O 1
ATOM 688 N N . SER A 1 89 ? 25.017 3.671 -14.068 1.00 92.38 89 SER A N 1
ATOM 689 C CA . SER A 1 89 ? 25.768 2.773 -14.959 1.00 92.38 89 SER A CA 1
ATOM 690 C C . SER A 1 89 ? 25.237 1.343 -14.903 1.00 92.38 89 SER A C 1
ATOM 692 O O . SER A 1 89 ? 24.991 0.753 -15.942 1.00 92.38 89 SER A O 1
ATOM 694 N N . MET A 1 90 ? 24.991 0.806 -13.703 1.00 92.69 90 MET A N 1
ATOM 695 C CA . MET A 1 90 ? 24.453 -0.552 -13.547 1.00 92.69 90 MET A CA 1
ATOM 696 C C . MET A 1 90 ? 23.047 -0.682 -14.137 1.00 92.69 90 MET A C 1
ATOM 698 O O . MET A 1 90 ? 22.721 -1.703 -14.733 1.00 92.69 90 MET A O 1
ATOM 702 N N . VAL A 1 91 ? 22.208 0.348 -13.979 1.00 91.88 91 VAL A N 1
ATOM 703 C CA . VAL A 1 91 ? 20.884 0.382 -14.614 1.00 91.88 91 VAL A CA 1
ATOM 704 C C . VAL A 1 91 ? 21.015 0.455 -16.135 1.00 91.88 91 VAL A C 1
ATOM 706 O O . VAL A 1 91 ? 20.284 -0.245 -16.827 1.00 91.88 91 VAL A O 1
ATOM 709 N N . ASN A 1 92 ? 21.953 1.246 -16.656 1.00 92.69 92 ASN A N 1
ATOM 710 C CA . ASN A 1 92 ? 22.222 1.331 -18.090 1.00 92.69 92 ASN A CA 1
ATOM 711 C C . ASN A 1 92 ? 22.643 -0.028 -18.662 1.00 92.69 92 ASN A C 1
ATOM 713 O O . ASN A 1 92 ? 22.016 -0.504 -19.606 1.00 92.69 92 ASN A O 1
ATOM 717 N N . ASP A 1 93 ? 23.618 -0.685 -18.032 1.00 91.56 93 ASP A N 1
ATOM 718 C CA . ASP A 1 93 ? 24.092 -2.018 -18.420 1.00 91.56 93 ASP A CA 1
ATOM 719 C C . ASP A 1 93 ? 22.947 -3.043 -18.379 1.00 91.56 93 ASP A C 1
ATOM 721 O O . ASP A 1 93 ? 22.736 -3.797 -19.329 1.00 91.56 93 ASP A O 1
ATOM 725 N N . LEU A 1 94 ? 22.122 -2.999 -17.326 1.00 91.56 94 LEU A N 1
ATOM 726 C CA . LEU A 1 94 ? 20.934 -3.842 -17.207 1.00 91.56 94 LEU A CA 1
ATOM 727 C C . LEU A 1 94 ? 19.936 -3.611 -18.352 1.00 91.56 94 LEU A C 1
ATOM 729 O O . LEU A 1 94 ? 19.355 -4.571 -18.853 1.00 91.56 94 LEU A O 1
ATOM 733 N N . ILE A 1 95 ? 19.705 -2.362 -18.765 1.00 90.56 95 ILE A N 1
ATOM 734 C CA . ILE A 1 95 ? 18.799 -2.042 -19.879 1.00 90.56 95 ILE A CA 1
ATOM 735 C C . ILE A 1 95 ? 19.354 -2.597 -21.190 1.00 90.56 95 ILE A C 1
ATOM 737 O O . ILE A 1 95 ? 18.597 -3.211 -21.945 1.00 90.56 95 ILE A O 1
ATOM 741 N N . PHE A 1 96 ? 20.656 -2.430 -21.443 1.00 91.00 96 PHE A N 1
ATOM 742 C CA . PHE A 1 96 ? 21.318 -3.002 -22.617 1.00 91.00 96 PHE A CA 1
ATOM 743 C C . PHE A 1 96 ? 21.133 -4.521 -22.675 1.00 91.00 96 PHE A C 1
ATOM 745 O O . PHE A 1 96 ? 20.701 -5.047 -23.703 1.00 91.00 96 PHE A O 1
ATOM 752 N N . ASP A 1 97 ? 21.363 -5.209 -21.557 1.00 89.00 97 ASP A N 1
ATOM 753 C CA . ASP A 1 97 ? 21.235 -6.663 -21.465 1.00 89.00 97 ASP A CA 1
ATOM 754 C C . ASP A 1 97 ? 19.780 -7.139 -21.604 1.00 89.00 97 ASP A C 1
ATOM 756 O O . ASP A 1 97 ? 19.491 -8.090 -22.338 1.00 89.00 97 ASP A O 1
ATOM 760 N N . LEU A 1 98 ? 18.835 -6.490 -20.919 1.00 87.38 98 LEU A N 1
ATOM 761 C CA . LEU A 1 98 ? 17.428 -6.903 -20.918 1.00 87.38 98 LEU A CA 1
ATOM 762 C C . LEU A 1 98 ? 16.749 -6.660 -22.264 1.00 87.38 98 LEU A C 1
ATOM 764 O O . LEU A 1 98 ? 15.982 -7.506 -22.731 1.00 87.38 98 LEU A O 1
ATOM 768 N N . LEU A 1 99 ? 17.015 -5.509 -22.879 1.00 85.81 99 LEU A N 1
ATOM 769 C CA . LEU A 1 99 ? 16.397 -5.110 -24.139 1.00 85.81 99 LEU A CA 1
ATOM 770 C C . LEU A 1 99 ? 17.208 -5.563 -25.364 1.00 85.81 99 LEU A C 1
ATOM 772 O O . LEU A 1 99 ? 16.710 -5.432 -26.482 1.00 85.81 99 LEU A O 1
ATOM 776 N N . GLN A 1 100 ? 18.388 -6.166 -25.149 1.00 87.56 100 GLN A N 1
ATOM 777 C CA . GLN A 1 100 ? 19.315 -6.650 -26.184 1.00 87.56 100 GLN A CA 1
ATOM 778 C C . GLN A 1 100 ? 19.747 -5.535 -27.150 1.00 87.56 100 GLN A C 1
ATOM 780 O O . GLN A 1 100 ? 19.837 -5.740 -28.362 1.00 87.56 100 GLN A O 1
ATOM 785 N N . LEU A 1 101 ? 19.991 -4.347 -26.599 1.00 87.56 101 LEU A N 1
ATOM 786 C CA . LEU A 1 101 ? 20.364 -3.147 -27.349 1.00 87.56 101 LEU A CA 1
ATOM 787 C C . LEU A 1 101 ? 21.810 -3.233 -27.853 1.00 87.56 101 LEU A C 1
ATOM 789 O O . LEU A 1 101 ? 22.645 -3.924 -27.267 1.00 87.56 101 LEU A O 1
ATOM 793 N N . GLN A 1 102 ? 22.118 -2.523 -28.936 1.00 85.19 102 GLN A N 1
ATOM 794 C CA . GLN A 1 102 ? 23.448 -2.483 -29.541 1.00 85.19 102 GLN A CA 1
ATOM 795 C C . GLN A 1 102 ? 23.995 -1.054 -29.573 1.00 85.19 102 GLN A C 1
ATOM 797 O O . GLN A 1 102 ? 23.302 -0.105 -29.933 1.00 85.19 102 GLN A O 1
ATOM 802 N N . LYS A 1 103 ? 25.276 -0.895 -29.229 1.00 84.06 103 LYS A N 1
ATOM 803 C CA . LYS A 1 103 ? 25.983 0.380 -29.410 1.00 84.06 103 LYS A CA 1
ATOM 804 C C . LYS A 1 103 ? 26.499 0.501 -30.853 1.00 84.06 103 LYS A C 1
ATOM 806 O O . LYS A 1 103 ? 26.962 -0.506 -31.393 1.00 84.06 103 LYS A O 1
ATOM 811 N N . PRO A 1 104 ? 26.494 1.703 -31.463 1.00 82.38 104 PRO A N 1
ATOM 812 C CA . PRO A 1 104 ? 26.051 2.988 -30.902 1.00 82.38 104 PRO A CA 1
ATOM 813 C C . PRO A 1 104 ? 24.554 3.286 -31.113 1.00 82.38 104 PRO A C 1
ATOM 815 O O . PRO A 1 104 ? 24.031 4.200 -30.485 1.00 82.38 104 PRO A O 1
ATOM 818 N N . ASP A 1 105 ? 23.876 2.529 -31.978 1.00 80.75 105 ASP A N 1
ATOM 819 C CA . ASP A 1 105 ? 22.540 2.864 -32.494 1.00 80.75 105 ASP A CA 1
ATOM 820 C C . ASP A 1 105 ? 21.469 3.032 -31.401 1.00 80.75 105 ASP A C 1
ATOM 822 O O . ASP A 1 105 ? 20.592 3.883 -31.529 1.00 80.75 105 ASP A O 1
ATOM 826 N N . ASP A 1 106 ? 21.554 2.265 -30.311 1.00 84.38 106 ASP A N 1
ATOM 827 C CA . ASP A 1 106 ? 20.567 2.265 -29.225 1.00 84.38 106 ASP A CA 1
ATOM 828 C C . ASP A 1 106 ? 21.047 3.016 -27.958 1.00 84.38 106 ASP A C 1
ATOM 830 O O . ASP A 1 106 ? 20.442 2.918 -26.888 1.00 84.38 106 ASP A O 1
ATOM 834 N N . GLU A 1 107 ? 22.150 3.767 -28.025 1.00 87.12 107 GLU A N 1
ATOM 835 C CA . GLU A 1 107 ? 22.709 4.447 -26.843 1.00 87.12 107 GLU A CA 1
ATOM 836 C C . GLU A 1 107 ? 21.805 5.569 -26.316 1.00 87.12 107 GLU A C 1
ATOM 838 O O . GLU A 1 107 ? 21.673 5.761 -25.101 1.00 87.12 107 GLU A O 1
ATOM 843 N N . GLU A 1 108 ? 21.111 6.261 -27.216 1.00 83.81 108 GLU A N 1
ATOM 844 C CA . GLU A 1 108 ? 20.169 7.322 -26.867 1.00 83.81 108 GLU A CA 1
ATOM 845 C C . GLU A 1 108 ? 18.979 6.772 -26.065 1.00 83.81 108 GLU A C 1
ATOM 847 O O . GLU A 1 108 ? 18.683 7.269 -24.974 1.00 83.81 108 GLU A O 1
ATOM 852 N N . ILE A 1 109 ? 18.349 5.685 -26.534 1.00 83.44 109 ILE A N 1
ATOM 853 C CA . ILE A 1 109 ? 17.186 5.094 -25.857 1.00 83.44 109 ILE A CA 1
ATOM 854 C C . ILE A 1 109 ? 17.566 4.513 -24.493 1.00 83.44 109 ILE A C 1
ATOM 856 O O . ILE A 1 109 ? 16.837 4.700 -23.516 1.00 83.44 109 ILE A O 1
ATOM 860 N N . ALA A 1 110 ? 18.737 3.870 -24.396 1.00 87.69 110 ALA A N 1
ATOM 861 C CA . ALA A 1 110 ? 19.247 3.340 -23.139 1.00 87.69 110 ALA A CA 1
ATOM 862 C C . ALA A 1 110 ? 19.496 4.463 -22.125 1.00 87.69 110 ALA A C 1
ATOM 864 O O . ALA A 1 110 ? 19.151 4.324 -20.951 1.00 87.69 110 ALA A O 1
ATOM 865 N N . THR A 1 111 ? 20.045 5.596 -22.568 1.00 86.50 111 THR A N 1
ATOM 866 C CA . THR A 1 111 ? 20.321 6.757 -21.710 1.00 86.50 111 THR A CA 1
ATOM 867 C C . THR A 1 111 ? 19.034 7.402 -21.196 1.00 86.50 111 THR A C 1
ATOM 869 O O . THR A 1 111 ? 18.914 7.665 -19.996 1.00 86.50 111 THR A O 1
ATOM 872 N N . VAL A 1 112 ? 18.042 7.598 -22.071 1.00 84.56 112 VAL A N 1
ATOM 873 C CA . VAL A 1 112 ? 16.723 8.134 -21.696 1.00 84.56 112 VAL A CA 1
ATOM 874 C C . VAL A 1 112 ? 16.007 7.200 -20.719 1.00 84.56 112 VAL A C 1
ATOM 876 O O . VAL A 1 112 ? 15.508 7.647 -19.689 1.00 84.56 112 VAL A O 1
ATOM 879 N N . LEU A 1 113 ? 16.007 5.890 -20.980 1.00 85.56 113 LEU A N 1
ATOM 880 C CA . LEU A 1 113 ? 15.424 4.912 -20.062 1.00 85.56 113 LEU A CA 1
ATOM 881 C C . LEU A 1 113 ? 16.148 4.889 -18.718 1.00 85.56 113 LEU A C 1
ATOM 883 O O . LEU A 1 113 ? 15.496 4.864 -17.677 1.00 85.56 113 LEU A O 1
ATOM 887 N N . THR A 1 114 ? 17.480 4.939 -18.722 1.00 89.44 114 THR A N 1
ATOM 888 C CA . THR A 1 114 ? 18.285 4.950 -17.493 1.00 89.44 114 THR A CA 1
ATOM 889 C C . THR A 1 114 ? 17.934 6.149 -16.628 1.00 89.44 114 THR A C 1
ATOM 891 O O . THR A 1 114 ? 17.679 5.985 -15.437 1.00 89.44 114 THR A O 1
ATOM 894 N N . SER A 1 115 ? 17.899 7.352 -17.209 1.00 85.44 115 SER A N 1
ATOM 895 C CA . SER A 1 115 ? 17.580 8.569 -16.460 1.00 85.44 115 SER A CA 1
ATOM 896 C C . SER A 1 115 ? 16.158 8.519 -15.905 1.00 85.44 115 SER A C 1
ATOM 898 O O . SER A 1 115 ? 15.951 8.834 -14.734 1.00 85.44 115 SER A O 1
ATOM 900 N N . LEU A 1 116 ? 15.204 8.023 -16.695 1.00 81.81 116 LEU A N 1
ATOM 901 C CA . LEU A 1 116 ? 13.817 7.844 -16.288 1.00 81.81 116 LEU A CA 1
ATOM 902 C C . LEU A 1 116 ? 13.669 6.842 -15.130 1.00 81.81 116 LEU A C 1
ATOM 904 O O . LEU A 1 116 ? 13.054 7.147 -14.107 1.00 81.81 116 LEU A O 1
ATOM 908 N N . ILE A 1 117 ? 14.262 5.655 -15.269 1.00 85.69 117 ILE A N 1
ATOM 909 C CA . ILE A 1 117 ? 14.250 4.604 -14.246 1.00 85.69 117 ILE A CA 1
ATOM 910 C C . ILE A 1 117 ? 14.913 5.112 -12.969 1.00 85.69 117 ILE A C 1
ATOM 912 O O . ILE A 1 117 ? 14.365 4.928 -11.883 1.00 85.69 117 ILE A O 1
ATOM 916 N N . MET A 1 118 ? 16.066 5.774 -13.074 1.00 85.88 118 MET A N 1
ATOM 917 C CA . MET A 1 118 ? 16.771 6.318 -11.915 1.00 85.88 118 MET A CA 1
ATOM 918 C C . MET A 1 118 ? 15.961 7.415 -11.222 1.00 85.88 118 MET A C 1
ATOM 920 O O . MET A 1 118 ? 15.835 7.363 -9.999 1.00 85.88 118 MET A O 1
ATOM 924 N N . LYS A 1 119 ? 15.357 8.343 -11.985 1.00 79.62 119 LYS A N 1
ATOM 925 C CA . LYS A 1 119 ? 14.491 9.415 -11.459 1.00 79.62 119 LYS A CA 1
ATOM 926 C C . LYS A 1 119 ? 13.328 8.836 -10.648 1.00 79.62 119 LYS A C 1
ATOM 928 O O . LYS A 1 119 ?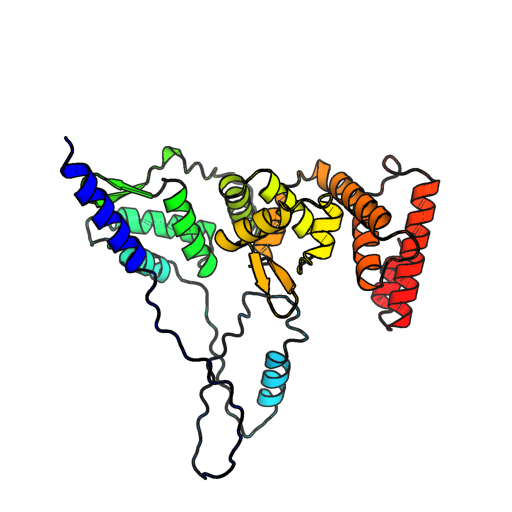 12.991 9.397 -9.610 1.00 79.62 119 LYS A O 1
ATOM 933 N N . GLN A 1 120 ? 12.761 7.707 -11.083 1.00 72.38 120 GLN A N 1
ATOM 934 C CA . GLN A 1 120 ? 11.578 7.127 -10.445 1.00 72.38 120 GLN A CA 1
ATOM 935 C C . GLN A 1 120 ? 11.876 6.120 -9.329 1.00 72.38 120 GLN A C 1
ATOM 937 O O . GLN A 1 120 ? 11.109 6.015 -8.377 1.00 72.38 120 GLN A O 1
ATOM 942 N N . THR A 1 121 ? 12.958 5.346 -9.443 1.00 79.94 121 THR A N 1
ATOM 943 C CA . THR A 1 121 ? 13.205 4.165 -8.590 1.00 79.94 121 THR A CA 1
ATOM 944 C C . THR A 1 121 ? 14.374 4.327 -7.625 1.00 79.94 121 THR A C 1
ATOM 946 O O . THR A 1 121 ? 14.532 3.504 -6.718 1.00 79.94 121 THR A O 1
ATOM 949 N N . MET A 1 122 ? 15.207 5.358 -7.813 1.00 76.44 122 MET A N 1
ATOM 950 C CA . MET A 1 122 ? 16.436 5.585 -7.044 1.00 76.44 122 MET A CA 1
ATOM 951 C C . MET A 1 122 ? 17.388 4.376 -7.029 1.00 76.44 122 MET A C 1
ATOM 953 O O . MET A 1 122 ? 18.103 4.141 -6.051 1.00 76.44 122 MET A O 1
ATOM 957 N N . GLY A 1 123 ? 17.359 3.566 -8.093 1.00 80.00 123 GLY A N 1
ATOM 958 C CA . GLY A 1 123 ? 18.212 2.388 -8.247 1.00 80.00 123 GLY A CA 1
ATOM 959 C C . GLY A 1 123 ? 17.830 1.199 -7.362 1.00 80.00 123 GLY A C 1
ATOM 960 O O . GLY A 1 123 ? 18.579 0.226 -7.298 1.00 80.00 123 GLY A O 1
ATOM 961 N N . ASN A 1 124 ? 16.693 1.228 -6.658 1.00 80.38 124 ASN A N 1
ATOM 962 C CA . ASN A 1 124 ? 16.253 0.052 -5.910 1.00 80.38 124 ASN A CA 1
ATOM 963 C C . ASN A 1 124 ? 15.900 -1.074 -6.898 1.00 80.38 124 ASN A C 1
ATOM 965 O O . ASN A 1 124 ? 15.007 -0.916 -7.726 1.00 80.38 124 ASN A O 1
ATOM 969 N N . VAL A 1 125 ? 16.589 -2.213 -6.795 1.00 82.38 125 VAL A N 1
ATOM 970 C CA . VAL A 1 125 ? 16.538 -3.309 -7.777 1.00 82.38 125 VAL A CA 1
ATOM 971 C C . VAL A 1 125 ? 15.119 -3.824 -8.030 1.00 82.38 125 VAL A C 1
ATOM 973 O O . VAL A 1 125 ? 14.734 -4.011 -9.185 1.00 82.38 125 VAL A O 1
ATOM 976 N N . SER A 1 126 ? 14.315 -4.033 -6.982 1.00 73.81 126 SER A N 1
ATOM 977 C CA . SER A 1 126 ? 12.945 -4.537 -7.148 1.00 73.81 126 SER A CA 1
ATOM 978 C C . SER A 1 126 ? 12.069 -3.506 -7.863 1.00 73.81 126 SER A C 1
ATOM 980 O O . SER A 1 126 ? 11.288 -3.862 -8.750 1.00 73.81 126 SER A O 1
ATOM 982 N N . HIS A 1 127 ? 12.247 -2.222 -7.545 1.00 76.69 127 HIS A N 1
ATOM 983 C CA . HIS A 1 127 ? 11.545 -1.121 -8.194 1.00 76.69 127 HIS A CA 1
ATOM 984 C C . HIS A 1 127 ? 12.008 -0.899 -9.633 1.00 76.69 127 HIS A C 1
ATOM 986 O O . HIS A 1 127 ? 11.155 -0.674 -10.482 1.00 76.69 127 HIS A O 1
ATOM 992 N N . VAL A 1 128 ? 13.304 -1.031 -9.936 1.00 84.75 128 VAL A N 1
ATOM 993 C CA . VAL A 1 128 ? 13.852 -0.971 -11.303 1.00 84.75 128 VAL A CA 1
ATOM 994 C C . VAL A 1 128 ? 13.182 -2.022 -12.185 1.00 84.75 128 VAL A C 1
ATOM 996 O O . VAL A 1 128 ? 12.606 -1.687 -13.219 1.00 84.75 128 VAL A O 1
ATOM 999 N N . LEU A 1 129 ? 13.186 -3.285 -11.748 1.00 84.12 129 LEU A N 1
ATOM 1000 C CA . LEU A 1 129 ? 12.579 -4.382 -12.506 1.00 84.12 129 LEU A CA 1
ATOM 1001 C C . LEU A 1 129 ? 11.063 -4.205 -12.650 1.00 84.12 129 LEU A C 1
ATOM 1003 O O . LEU A 1 129 ? 10.505 -4.415 -13.727 1.00 84.12 129 LEU A O 1
ATOM 1007 N N . SER A 1 130 ? 10.394 -3.776 -11.580 1.00 76.00 130 SER A N 1
ATOM 1008 C CA . SER A 1 130 ? 8.949 -3.541 -11.609 1.00 76.00 130 SER A CA 1
ATOM 1009 C C . SER A 1 130 ? 8.568 -2.342 -12.482 1.00 76.00 130 SER A C 1
ATOM 1011 O O . SER A 1 130 ? 7.517 -2.361 -13.115 1.00 76.00 130 SER A O 1
ATOM 1013 N N . PHE A 1 131 ? 9.399 -1.298 -12.526 1.00 80.12 131 PHE A N 1
ATOM 1014 C CA . PHE A 1 131 ? 9.191 -0.119 -13.364 1.00 80.12 131 PHE A CA 1
ATOM 1015 C C . PHE A 1 131 ? 9.401 -0.452 -14.842 1.00 80.12 131 PHE A C 1
ATOM 1017 O O . PHE A 1 131 ? 8.577 -0.080 -15.669 1.00 80.12 131 PHE A O 1
ATOM 1024 N N . LEU A 1 132 ? 10.434 -1.231 -15.172 1.00 84.75 132 LEU A N 1
ATOM 1025 C CA . LEU A 1 132 ? 10.635 -1.749 -16.527 1.00 84.75 132 LEU A CA 1
ATOM 1026 C C . LEU A 1 132 ? 9.432 -2.569 -17.007 1.00 84.75 132 LEU A C 1
ATOM 1028 O O . LEU A 1 132 ? 8.931 -2.334 -18.105 1.00 84.75 132 LEU A O 1
ATOM 1032 N N . ARG A 1 133 ? 8.923 -3.478 -16.166 1.00 83.06 133 ARG A N 1
ATOM 1033 C CA . ARG A 1 133 ? 7.702 -4.239 -16.468 1.00 83.06 133 ARG A CA 1
ATOM 1034 C C . ARG A 1 133 ? 6.482 -3.328 -16.628 1.00 83.06 133 ARG A C 1
ATOM 1036 O O . ARG A 1 133 ? 5.697 -3.509 -17.552 1.00 83.06 133 ARG A O 1
ATOM 1043 N N . PHE A 1 134 ? 6.343 -2.316 -15.775 1.00 79.00 134 PHE A N 1
ATOM 1044 C CA . PHE A 1 134 ? 5.275 -1.327 -15.905 1.00 79.00 134 PHE A CA 1
ATOM 1045 C C . PHE A 1 134 ? 5.341 -0.595 -17.255 1.00 79.00 134 PHE A C 1
ATOM 1047 O O . PHE A 1 134 ? 4.332 -0.514 -17.948 1.00 79.00 134 PHE A O 1
ATOM 1054 N N . LEU A 1 135 ? 6.522 -0.133 -17.675 1.00 79.44 135 LEU A N 1
ATOM 1055 C CA . LEU A 1 135 ? 6.708 0.528 -18.969 1.00 79.44 135 LEU A CA 1
ATOM 1056 C C . LEU A 1 135 ? 6.357 -0.382 -20.160 1.00 79.44 135 LEU A C 1
ATOM 1058 O O . LEU A 1 135 ? 5.792 0.099 -21.144 1.00 79.44 135 LEU A O 1
ATOM 1062 N N . THR A 1 136 ? 6.659 -1.685 -20.085 1.00 81.00 136 THR A N 1
ATOM 1063 C CA . THR A 1 136 ? 6.245 -2.635 -21.131 1.00 81.00 136 THR A CA 1
ATOM 1064 C C . THR A 1 136 ? 4.742 -2.879 -21.125 1.00 81.00 136 THR A C 1
ATOM 1066 O O . THR A 1 136 ? 4.121 -2.891 -22.185 1.00 81.00 136 THR A O 1
ATOM 1069 N N . ASP A 1 137 ? 4.146 -3.051 -19.944 1.00 78.25 137 ASP A N 1
ATOM 1070 C CA . ASP A 1 137 ? 2.725 -3.382 -19.806 1.00 78.25 137 ASP A CA 1
ATOM 1071 C C . ASP A 1 137 ? 1.829 -2.203 -20.223 1.00 78.25 137 ASP A C 1
ATOM 1073 O O . ASP A 1 137 ? 0.744 -2.417 -20.762 1.00 78.25 137 ASP A O 1
ATOM 1077 N N . GLN A 1 138 ? 2.304 -0.964 -20.045 1.00 74.25 138 GLN A N 1
ATOM 1078 C CA . GLN A 1 138 ? 1.624 0.252 -20.507 1.00 74.25 138 GLN A CA 1
ATOM 1079 C C . GLN A 1 138 ? 1.822 0.563 -21.994 1.00 74.25 138 GLN A C 1
ATOM 1081 O O . GLN A 1 138 ? 1.244 1.522 -22.491 1.00 74.25 138 GLN A O 1
ATOM 1086 N N . GLY A 1 139 ? 2.634 -0.210 -22.721 1.00 73.38 139 GLY A N 1
ATOM 1087 C CA . GLY A 1 139 ? 2.929 0.089 -24.125 1.00 73.38 139 GLY A CA 1
ATOM 1088 C C . GLY A 1 139 ? 3.744 1.372 -24.322 1.00 73.38 139 GLY A C 1
ATOM 1089 O O . GLY A 1 139 ? 3.776 1.909 -25.426 1.00 73.38 139 GLY A O 1
ATOM 1090 N N . VAL A 1 140 ? 4.423 1.847 -23.274 1.00 78.38 140 VAL A N 1
ATOM 1091 C CA . VAL A 1 140 ? 5.379 2.958 -23.365 1.00 78.38 140 VAL A CA 1
ATOM 1092 C C . VAL A 1 140 ? 6.658 2.483 -24.048 1.00 78.38 140 VAL A C 1
ATOM 1094 O O . VAL A 1 140 ? 7.225 3.199 -24.864 1.00 78.38 140 VAL A O 1
ATOM 1097 N N . MET A 1 141 ? 7.097 1.257 -23.750 1.00 81.81 141 MET A N 1
ATOM 1098 C CA . MET A 1 141 ? 8.160 0.584 -24.496 1.00 81.81 141 MET A CA 1
ATOM 1099 C C . MET A 1 141 ? 7.540 -0.372 -25.510 1.00 81.81 141 MET A C 1
ATOM 1101 O O . MET A 1 141 ? 6.960 -1.394 -25.137 1.00 81.81 141 MET A O 1
ATOM 1105 N N . VAL A 1 142 ? 7.687 -0.058 -26.795 1.00 80.88 142 VAL A N 1
ATOM 1106 C CA . VAL A 1 142 ? 7.169 -0.874 -27.900 1.00 80.88 142 VAL A CA 1
ATOM 1107 C C . VAL A 1 142 ? 8.296 -1.321 -28.813 1.00 80.88 142 VAL A C 1
ATOM 1109 O O . VAL A 1 142 ? 9.257 -0.595 -29.035 1.00 80.88 142 VAL A O 1
ATOM 1112 N N . GLN A 1 143 ? 8.180 -2.531 -29.360 1.00 82.44 143 GLN A N 1
ATOM 1113 C CA . GLN A 1 143 ? 9.055 -2.964 -30.443 1.00 82.44 143 GLN A CA 1
ATOM 1114 C C . GLN A 1 143 ? 8.441 -2.581 -31.784 1.00 82.44 143 GLN A C 1
ATOM 1116 O O . GLN A 1 143 ? 7.301 -2.950 -32.086 1.00 82.44 143 GLN A O 1
ATOM 1121 N N . ASN A 1 144 ? 9.211 -1.881 -32.608 1.00 80.19 144 ASN A N 1
ATOM 1122 C CA . ASN A 1 144 ? 8.819 -1.564 -33.969 1.00 80.19 144 ASN A CA 1
ATOM 1123 C C . ASN A 1 144 ? 8.828 -2.819 -34.865 1.00 80.19 144 ASN A C 1
ATOM 1125 O O . ASN A 1 144 ? 9.201 -3.925 -34.467 1.00 80.19 144 ASN A O 1
ATOM 1129 N N . HIS A 1 145 ? 8.431 -2.651 -36.127 1.00 79.00 145 HIS A N 1
ATOM 1130 C CA . HIS A 1 145 ? 8.370 -3.739 -37.110 1.00 79.00 145 HIS A CA 1
ATOM 1131 C C . HIS A 1 145 ? 9.736 -4.380 -37.432 1.00 79.00 145 HIS A C 1
ATOM 1133 O O . HIS A 1 145 ? 9.772 -5.472 -37.999 1.00 79.00 145 HIS A O 1
ATOM 1139 N N . LEU A 1 146 ? 10.840 -3.723 -37.063 1.00 80.00 146 LEU A N 1
ATOM 1140 C CA . LEU A 1 146 ? 12.212 -4.218 -37.193 1.00 80.00 146 LEU A CA 1
ATOM 1141 C C . LEU A 1 146 ? 12.717 -4.897 -35.907 1.00 80.00 146 LEU A C 1
ATOM 1143 O O . LEU A 1 146 ? 13.835 -5.404 -35.894 1.00 80.00 146 LEU A O 1
ATOM 1147 N N . GLY A 1 147 ? 11.909 -4.932 -34.843 1.00 78.00 147 GLY A N 1
ATOM 1148 C CA . GLY A 1 147 ? 12.283 -5.491 -33.544 1.00 78.00 147 GLY A CA 1
ATOM 1149 C C . GLY A 1 147 ? 13.142 -4.566 -32.680 1.00 78.00 147 GLY A C 1
ATOM 1150 O O . GLY A 1 147 ? 13.630 -5.020 -31.648 1.00 78.00 147 GLY A O 1
ATOM 1151 N N . ARG A 1 148 ? 13.323 -3.296 -33.069 1.00 81.25 148 ARG A N 1
ATOM 1152 C CA . ARG A 1 148 ? 13.983 -2.285 -32.230 1.00 81.25 148 ARG A CA 1
ATOM 1153 C C . ARG A 1 148 ? 12.996 -1.677 -31.248 1.00 81.25 148 ARG A C 1
ATOM 1155 O O . ARG A 1 148 ? 11.817 -1.535 -31.568 1.00 81.25 148 ARG A O 1
ATOM 1162 N N . TRP A 1 149 ? 13.489 -1.331 -30.068 1.00 83.94 149 TRP A N 1
ATOM 1163 C CA . TRP A 1 149 ? 12.698 -0.663 -29.046 1.00 83.94 149 TRP A CA 1
ATOM 1164 C C . TRP A 1 149 ? 12.518 0.813 -29.390 1.00 83.94 149 TRP A C 1
ATOM 1166 O O . TRP A 1 149 ? 13.453 1.471 -29.829 1.00 83.94 149 TRP A O 1
ATOM 1176 N N . GLU A 1 150 ? 11.309 1.316 -29.186 1.00 81.69 150 GLU A N 1
ATOM 1177 C CA . GLU A 1 150 ? 10.932 2.716 -29.333 1.00 81.69 150 GLU A CA 1
ATOM 1178 C C . GLU A 1 150 ? 10.115 3.131 -28.105 1.00 81.69 150 GLU A C 1
ATOM 1180 O O . GLU A 1 150 ? 9.378 2.324 -27.523 1.00 81.69 150 GLU A O 1
ATOM 1185 N N . LEU A 1 151 ? 10.272 4.392 -27.698 1.00 78.50 151 LEU A N 1
ATOM 1186 C CA . LEU A 1 151 ? 9.500 4.982 -26.611 1.00 78.50 151 LEU A CA 1
ATOM 1187 C C . LEU A 1 151 ? 8.289 5.705 -27.190 1.00 78.50 151 LEU A C 1
ATOM 1189 O O . LEU A 1 151 ? 8.435 6.670 -27.939 1.00 78.50 151 LEU A O 1
ATOM 1193 N N . ASN A 1 152 ? 7.095 5.262 -26.810 1.00 70.69 152 ASN A N 1
ATOM 1194 C CA . ASN A 1 152 ? 5.880 6.022 -27.038 1.00 70.69 152 ASN A CA 1
ATOM 1195 C C . ASN A 1 152 ? 5.733 7.062 -25.918 1.00 70.69 152 ASN A C 1
ATOM 1197 O O . ASN A 1 152 ? 5.140 6.805 -24.870 1.00 70.69 152 ASN A O 1
ATOM 1201 N N . CYS A 1 153 ? 6.354 8.226 -26.111 1.00 57.31 153 CYS A N 1
ATOM 1202 C CA . CYS A 1 153 ? 6.413 9.280 -25.098 1.00 57.31 153 CYS A CA 1
ATOM 1203 C C . CYS A 1 153 ? 5.099 10.061 -24.925 1.00 57.31 153 CYS A C 1
ATOM 1205 O O . CYS A 1 153 ? 5.031 10.891 -24.021 1.00 57.31 153 CYS A O 1
ATOM 1207 N N . GLU A 1 154 ? 4.058 9.807 -25.730 1.00 54.44 154 GLU A N 1
ATOM 1208 C CA . GLU A 1 154 ? 2.771 10.513 -25.606 1.00 54.44 154 GLU A CA 1
ATOM 1209 C C . GLU A 1 154 ? 2.085 10.250 -24.247 1.00 54.44 154 GLU A C 1
ATOM 1211 O O . GLU A 1 154 ? 1.426 11.141 -23.715 1.00 54.44 154 GLU A O 1
ATOM 1216 N N . ASP A 1 155 ? 2.341 9.092 -23.623 1.00 49.69 155 ASP A N 1
ATOM 1217 C CA . ASP A 1 155 ? 1.782 8.710 -22.313 1.00 49.69 155 ASP A CA 1
ATOM 1218 C C . ASP A 1 155 ? 2.692 9.052 -21.113 1.00 49.69 155 ASP A C 1
ATOM 1220 O O . ASP A 1 155 ? 2.256 9.050 -19.952 1.00 49.69 155 ASP A O 1
ATOM 1224 N N . LEU A 1 156 ? 3.962 9.390 -21.370 1.00 52.94 156 LEU A N 1
ATOM 1225 C CA . LEU A 1 156 ? 4.944 9.791 -20.355 1.00 52.94 156 LEU A CA 1
ATOM 1226 C C . LEU A 1 156 ? 4.842 11.286 -20.029 1.00 52.94 156 LEU A C 1
ATOM 1228 O O . LEU A 1 156 ? 5.848 11.967 -19.843 1.00 52.94 156 LEU A O 1
ATOM 1232 N N . GLN A 1 157 ? 3.620 11.792 -19.853 1.00 49.47 157 GLN A N 1
ATOM 1233 C CA . GLN A 1 157 ? 3.391 12.968 -19.012 1.00 49.47 157 GLN A CA 1
ATOM 1234 C C . GLN A 1 157 ? 3.691 12.572 -17.559 1.00 49.47 157 GLN A C 1
ATOM 1236 O O . GLN A 1 157 ? 2.818 12.315 -16.724 1.00 49.47 157 GLN A O 1
ATOM 1241 N N . LEU A 1 158 ? 4.982 12.433 -17.279 1.00 51.75 158 LEU A N 1
ATOM 1242 C CA . LEU A 1 158 ? 5.559 12.651 -15.972 1.00 51.75 158 LEU A CA 1
ATOM 1243 C C . LEU A 1 158 ? 5.534 14.161 -15.847 1.00 51.75 158 LEU A C 1
ATOM 1245 O O . LEU A 1 158 ? 6.449 14.827 -16.319 1.00 51.75 158 LEU A O 1
ATOM 1249 N N . GLN A 1 159 ? 4.413 14.697 -15.371 1.00 45.16 159 GLN A N 1
ATOM 1250 C CA . GLN A 1 159 ? 4.339 16.121 -15.111 1.00 45.16 159 GLN A CA 1
ATOM 1251 C C . GLN A 1 159 ? 5.517 16.465 -14.202 1.00 45.16 159 GLN A C 1
ATOM 1253 O O . GLN A 1 159 ? 5.642 15.936 -13.095 1.00 45.16 159 GLN A O 1
ATOM 1258 N N . ASP A 1 160 ? 6.413 17.289 -14.740 1.00 41.72 160 ASP A N 1
ATOM 1259 C CA . ASP A 1 160 ? 7.296 18.144 -13.974 1.00 41.72 160 ASP A CA 1
ATOM 1260 C C . ASP A 1 160 ? 6.389 19.109 -13.199 1.00 41.72 160 ASP A C 1
ATOM 1262 O O . ASP A 1 160 ? 6.219 20.269 -13.554 1.00 41.72 160 ASP A O 1
ATOM 1266 N N . ASP A 1 161 ? 5.722 18.602 -12.164 1.00 42.75 161 ASP A N 1
ATOM 1267 C CA . ASP A 1 161 ? 5.292 19.468 -11.087 1.00 42.75 161 ASP A CA 1
ATOM 1268 C C . ASP A 1 161 ? 6.553 19.720 -10.267 1.00 42.75 161 ASP A C 1
ATOM 1270 O O . ASP A 1 161 ? 6.960 18.913 -9.429 1.00 42.75 161 ASP A O 1
ATOM 1274 N N . ASP A 1 162 ? 7.191 20.848 -10.579 1.00 42.72 162 ASP A N 1
ATOM 1275 C CA . ASP A 1 162 ? 8.250 21.527 -9.830 1.00 42.72 162 ASP A CA 1
ATOM 1276 C C . ASP A 1 162 ? 7.762 21.950 -8.430 1.00 42.72 162 ASP A C 1
ATOM 1278 O O . ASP A 1 162 ? 7.873 23.102 -8.009 1.00 42.72 162 ASP A O 1
ATOM 1282 N N . LYS A 1 163 ? 7.175 21.017 -7.684 1.00 48.75 163 LYS A N 1
ATOM 1283 C CA . LYS A 1 163 ? 7.006 21.126 -6.245 1.00 48.75 163 LYS A CA 1
ATOM 1284 C C . LYS A 1 163 ? 8.109 20.292 -5.625 1.00 48.75 163 LYS A C 1
ATOM 1286 O O . LYS A 1 163 ? 8.359 19.160 -6.037 1.00 48.75 163 LYS A O 1
ATOM 1291 N N . GLU A 1 164 ? 8.822 20.908 -4.694 1.00 44.59 164 GLU A N 1
ATOM 1292 C CA . GLU A 1 164 ? 9.893 20.322 -3.895 1.00 44.59 164 GLU A CA 1
ATOM 1293 C C . GLU A 1 164 ? 9.362 19.166 -3.030 1.00 44.59 164 GLU A C 1
ATOM 1295 O O . GLU A 1 164 ? 9.299 19.261 -1.812 1.00 44.59 164 GLU A O 1
ATOM 1300 N N . ASP A 1 165 ? 8.960 18.066 -3.656 1.00 53.09 165 ASP A N 1
ATOM 1301 C CA . ASP A 1 165 ? 8.614 16.831 -2.974 1.00 53.09 165 ASP A CA 1
ATOM 1302 C C . ASP A 1 165 ? 9.872 15.981 -2.865 1.00 53.09 165 ASP A C 1
ATOM 1304 O O . ASP A 1 165 ? 10.647 15.815 -3.822 1.00 53.09 165 ASP A O 1
ATOM 1308 N N . SER A 1 166 ? 10.100 15.474 -1.658 1.00 59.25 166 SER A N 1
ATOM 1309 C CA . SER A 1 166 ? 11.294 14.726 -1.322 1.00 59.25 166 SER A CA 1
ATOM 1310 C C . SER A 1 166 ? 11.453 13.510 -2.242 1.00 59.25 166 SER A C 1
ATOM 1312 O O . SER A 1 166 ? 10.505 12.972 -2.821 1.00 59.25 166 SER A O 1
ATOM 1314 N N . SER A 1 167 ? 12.681 13.008 -2.348 1.00 60.66 167 SER A N 1
ATOM 1315 C CA . SER A 1 167 ? 13.010 11.772 -3.068 1.00 60.66 167 SER A CA 1
ATOM 1316 C C . SER A 1 167 ? 12.108 10.572 -2.726 1.00 60.66 167 SER A C 1
ATOM 1318 O O . SER A 1 167 ? 12.000 9.643 -3.527 1.00 60.66 167 SER A O 1
ATOM 1320 N N . GLN A 1 168 ? 11.497 10.560 -1.537 1.00 60.06 168 GLN A N 1
ATOM 1321 C CA . GLN A 1 168 ? 10.602 9.497 -1.081 1.00 60.06 168 GLN A CA 1
ATOM 1322 C C . GLN A 1 168 ? 9.184 9.658 -1.649 1.00 60.06 168 GLN A C 1
ATOM 1324 O O . GLN A 1 168 ? 8.612 8.674 -2.126 1.00 60.06 168 GLN A O 1
ATOM 1329 N N . ASP A 1 169 ? 8.669 10.884 -1.706 1.00 68.31 169 ASP A N 1
ATOM 1330 C CA . ASP A 1 169 ? 7.308 11.190 -2.164 1.00 68.31 169 ASP A CA 1
ATOM 1331 C C . ASP A 1 169 ? 7.115 10.852 -3.649 1.00 68.31 169 ASP A C 1
ATOM 1333 O O . ASP A 1 169 ? 6.091 10.292 -4.045 1.00 68.31 169 ASP A O 1
ATOM 1337 N N . ARG A 1 170 ? 8.151 11.056 -4.474 1.00 70.75 170 ARG A N 1
ATOM 1338 C CA . ARG A 1 170 ? 8.119 10.715 -5.911 1.00 70.75 170 ARG A CA 1
ATOM 1339 C C . ARG A 1 170 ? 7.931 9.223 -6.175 1.00 70.75 170 ARG A C 1
ATOM 1341 O O . ARG A 1 170 ? 7.168 8.837 -7.063 1.00 70.75 170 ARG A O 1
ATOM 1348 N N . LEU A 1 171 ? 8.607 8.368 -5.410 1.00 70.00 171 LEU A N 1
ATOM 1349 C CA . LEU A 1 171 ? 8.459 6.920 -5.557 1.00 70.00 171 LEU A CA 1
ATOM 1350 C C . LEU A 1 171 ? 7.108 6.438 -5.012 1.00 70.00 171 LEU A C 1
ATOM 1352 O O . LEU A 1 171 ? 6.504 5.538 -5.592 1.00 70.00 171 LEU A O 1
ATOM 1356 N N . VAL A 1 172 ? 6.598 7.041 -3.938 1.00 79.25 172 VAL A N 1
ATOM 1357 C CA . VAL A 1 172 ? 5.245 6.742 -3.447 1.00 79.25 172 VAL A CA 1
ATOM 1358 C C . VAL A 1 172 ? 4.203 7.129 -4.503 1.00 79.25 172 VAL A C 1
ATOM 1360 O O . VAL A 1 172 ? 3.357 6.307 -4.858 1.00 79.25 172 VAL A O 1
ATOM 1363 N N . ALA A 1 173 ? 4.314 8.322 -5.094 1.00 79.00 173 ALA A N 1
ATOM 1364 C CA . ALA A 1 173 ? 3.447 8.776 -6.180 1.00 79.00 173 ALA A CA 1
ATOM 1365 C C . ALA A 1 173 ? 3.526 7.859 -7.415 1.00 79.00 173 ALA A C 1
ATOM 1367 O O . ALA A 1 173 ? 2.499 7.538 -8.023 1.00 79.00 173 ALA A O 1
ATOM 1368 N N . PHE A 1 174 ? 4.725 7.369 -7.757 1.00 79.12 174 PHE A N 1
ATOM 1369 C CA . PHE A 1 174 ? 4.903 6.365 -8.807 1.00 79.12 174 PHE A CA 1
ATOM 1370 C C . PHE A 1 174 ? 4.080 5.106 -8.541 1.00 79.12 174 PHE A C 1
ATOM 1372 O O . PHE A 1 174 ? 3.299 4.669 -9.390 1.00 79.12 174 PHE A O 1
ATOM 1379 N N . ILE A 1 175 ? 4.291 4.499 -7.372 1.00 80.88 175 ILE A N 1
ATOM 1380 C CA . ILE A 1 175 ? 3.669 3.229 -7.021 1.00 80.88 175 ILE A CA 1
ATOM 1381 C C . ILE A 1 175 ? 2.151 3.419 -6.943 1.00 80.88 175 ILE A C 1
ATOM 1383 O O . ILE A 1 175 ? 1.415 2.549 -7.402 1.00 80.88 175 ILE A O 1
ATOM 1387 N N . ALA A 1 176 ? 1.678 4.575 -6.471 1.00 86.62 176 ALA A N 1
ATOM 1388 C CA . ALA A 1 176 ? 0.260 4.913 -6.442 1.00 86.62 176 ALA A CA 1
ATOM 1389 C C . ALA A 1 176 ? -0.327 4.963 -7.862 1.00 86.62 176 ALA A C 1
ATOM 1391 O O . ALA A 1 176 ? -1.359 4.345 -8.128 1.00 86.62 176 ALA A O 1
ATOM 1392 N N . ARG A 1 177 ? 0.359 5.614 -8.816 1.00 82.94 177 ARG A N 1
ATOM 1393 C CA . ARG A 1 177 ? -0.043 5.603 -10.235 1.00 82.94 177 ARG A CA 1
ATOM 1394 C C . ARG A 1 177 ? -0.052 4.187 -10.802 1.00 82.94 177 ARG A C 1
ATOM 1396 O O . ARG A 1 177 ? -1.005 3.826 -11.485 1.00 82.94 177 ARG A O 1
ATOM 1403 N N . ARG A 1 178 ? 0.957 3.370 -10.486 1.00 83.81 178 ARG A N 1
ATOM 1404 C CA . ARG A 1 178 ? 0.994 1.961 -10.894 1.00 83.81 178 ARG A CA 1
ATOM 1405 C C . ARG A 1 178 ? -0.225 1.208 -10.366 1.00 83.81 178 ARG A C 1
ATOM 1407 O O . ARG A 1 178 ? -0.913 0.590 -11.166 1.00 83.81 178 ARG A O 1
ATOM 1414 N N . ILE A 1 179 ? -0.539 1.324 -9.072 1.00 89.31 179 ILE A N 1
ATOM 1415 C CA . ILE A 1 179 ? -1.712 0.680 -8.461 1.00 89.31 179 ILE A CA 1
ATOM 1416 C C . ILE A 1 179 ? -3.005 1.112 -9.169 1.00 89.31 179 ILE A C 1
ATOM 1418 O O . ILE A 1 179 ? -3.830 0.259 -9.482 1.00 89.31 179 ILE A O 1
ATOM 1422 N N . ARG A 1 180 ? -3.175 2.407 -9.479 1.00 88.94 180 ARG A N 1
ATOM 1423 C CA . ARG A 1 180 ? -4.370 2.914 -10.189 1.00 88.94 180 ARG A CA 1
ATOM 1424 C C . ARG A 1 180 ? -4.584 2.274 -11.558 1.00 88.94 180 ARG A C 1
ATOM 1426 O O . ARG A 1 180 ? -5.718 2.197 -12.020 1.00 88.94 180 ARG A O 1
ATOM 1433 N N . VAL A 1 181 ? -3.498 1.874 -12.208 1.00 84.69 181 VAL A N 1
ATOM 1434 C CA . VAL A 1 181 ? -3.506 1.385 -13.584 1.00 84.69 181 VAL A CA 1
ATOM 1435 C C . VAL A 1 181 ? -3.539 -0.142 -13.647 1.00 84.69 181 VAL A C 1
ATOM 1437 O O . VAL A 1 181 ? -4.264 -0.694 -14.469 1.00 84.69 181 VAL A O 1
ATOM 1440 N N . CYS A 1 182 ? -2.772 -0.834 -12.800 1.00 84.06 182 CYS A N 1
ATOM 1441 C CA . CYS A 1 182 ? -2.661 -2.294 -12.854 1.00 84.06 182 CYS A CA 1
ATOM 1442 C C . CYS A 1 182 ? -3.731 -3.037 -12.045 1.00 84.06 182 CYS A C 1
ATOM 1444 O O . CYS A 1 182 ? -3.932 -4.223 -12.288 1.00 84.06 182 CYS A O 1
ATOM 1446 N N . MET A 1 183 ? -4.424 -2.365 -11.118 1.00 89.38 183 MET A N 1
ATOM 1447 C CA . MET A 1 183 ? -5.440 -2.992 -10.268 1.00 89.38 183 MET A CA 1
ATOM 1448 C C . MET A 1 183 ? -6.863 -2.607 -10.676 1.00 89.38 183 MET A C 1
ATOM 1450 O O . MET A 1 183 ? -7.158 -1.438 -10.940 1.00 89.38 183 MET A O 1
ATOM 1454 N N . SER A 1 184 ? -7.777 -3.578 -10.600 1.00 90.56 184 SER A N 1
ATOM 1455 C CA . SER A 1 184 ? -9.231 -3.348 -10.644 1.00 90.56 184 SER A CA 1
ATOM 1456 C C . SER A 1 184 ? -9.717 -2.355 -9.571 1.00 90.56 184 SER A C 1
ATOM 1458 O O . SER A 1 184 ? -9.068 -2.173 -8.541 1.00 90.56 184 SER A O 1
ATOM 1460 N N . THR A 1 185 ? -10.887 -1.728 -9.756 1.00 89.50 185 THR A N 1
ATOM 1461 C CA . THR A 1 185 ? -11.466 -0.797 -8.762 1.00 89.50 185 THR A CA 1
ATOM 1462 C C . THR A 1 185 ? -11.657 -1.467 -7.397 1.00 89.50 185 THR A C 1
ATOM 1464 O O . THR A 1 185 ? -11.379 -0.868 -6.356 1.00 89.50 185 THR A O 1
ATOM 1467 N N . GLU A 1 186 ? -12.064 -2.736 -7.387 1.00 88.62 186 GLU A N 1
ATOM 1468 C CA . GLU A 1 186 ? -12.163 -3.553 -6.180 1.00 88.62 186 GLU A CA 1
ATOM 1469 C C . GLU A 1 186 ? -10.783 -3.868 -5.587 1.00 88.62 186 GLU A C 1
ATOM 1471 O O . GLU A 1 186 ? -10.616 -3.835 -4.367 1.00 88.62 186 GLU A O 1
ATOM 1476 N N . GLY A 1 187 ? -9.779 -4.134 -6.429 1.00 90.31 187 GLY A N 1
ATOM 1477 C CA . GLY A 1 187 ? -8.389 -4.332 -6.015 1.00 90.31 187 GLY A CA 1
ATOM 1478 C C . GLY A 1 187 ? -7.800 -3.096 -5.339 1.00 90.31 187 GLY A C 1
ATOM 1479 O O . GLY A 1 187 ? -7.254 -3.185 -4.241 1.00 90.31 187 GLY A O 1
ATOM 1480 N N . GLN A 1 188 ? -8.002 -1.918 -5.931 1.00 92.38 188 GLN A N 1
ATOM 1481 C CA . GLN A 1 188 ? -7.594 -0.640 -5.346 1.00 92.38 188 GLN A CA 1
ATOM 1482 C C . GLN A 1 188 ? -8.302 -0.382 -4.015 1.00 92.38 188 GLN A C 1
ATOM 1484 O O . GLN A 1 188 ? -7.671 0.046 -3.051 1.00 92.38 188 GLN A O 1
ATOM 1489 N N . ARG A 1 189 ? -9.607 -0.672 -3.923 1.00 90.25 189 ARG A N 1
ATOM 1490 C CA . ARG A 1 189 ? -10.354 -0.564 -2.661 1.00 90.25 189 ARG A CA 1
ATOM 1491 C C . ARG A 1 189 ? -9.795 -1.500 -1.588 1.00 90.25 189 ARG A C 1
ATOM 1493 O O . ARG A 1 189 ? -9.640 -1.070 -0.449 1.00 90.25 189 ARG A O 1
ATOM 1500 N N . THR A 1 190 ? -9.463 -2.734 -1.959 1.00 90.06 190 THR A N 1
ATOM 1501 C CA . THR A 1 190 ? -8.868 -3.731 -1.056 1.00 90.06 190 THR A CA 1
ATOM 1502 C C . THR A 1 190 ? -7.516 -3.255 -0.531 1.00 90.06 190 THR A C 1
ATOM 1504 O O . THR A 1 190 ? -7.290 -3.290 0.674 1.00 90.06 190 THR A O 1
ATOM 1507 N N . LEU A 1 191 ? -6.650 -2.728 -1.403 1.00 91.38 191 LEU A N 1
ATOM 1508 C CA . LEU A 1 191 ? -5.343 -2.196 -1.007 1.00 91.38 191 LEU A CA 1
ATOM 1509 C C . LEU A 1 191 ? -5.453 -0.943 -0.128 1.00 91.38 191 LEU A C 1
ATOM 1511 O O . LEU A 1 191 ? -4.700 -0.829 0.835 1.00 91.38 191 LEU A O 1
ATOM 1515 N N . LYS A 1 192 ? -6.405 -0.039 -0.403 1.00 91.94 192 LYS A N 1
ATOM 1516 C CA . LYS A 1 192 ? -6.688 1.119 0.465 1.00 91.94 192 LYS A CA 1
ATOM 1517 C C . LYS A 1 192 ? -7.064 0.677 1.875 1.00 91.94 192 LYS A C 1
ATOM 1519 O O . LYS A 1 192 ? -6.462 1.136 2.836 1.00 91.94 192 LYS A O 1
ATOM 1524 N N . ILE A 1 193 ? -8.003 -0.261 1.995 1.00 89.62 193 ILE A N 1
ATOM 1525 C CA . ILE A 1 193 ? -8.407 -0.816 3.293 1.00 89.62 193 ILE A CA 1
ATOM 1526 C C . ILE A 1 193 ? -7.213 -1.476 3.979 1.00 89.62 193 ILE A C 1
ATOM 1528 O O . ILE A 1 193 ? -6.892 -1.121 5.106 1.00 89.62 193 ILE A O 1
ATOM 1532 N N . ALA A 1 194 ? -6.523 -2.377 3.278 1.00 88.94 194 ALA A N 1
ATOM 1533 C CA . ALA A 1 194 ? -5.362 -3.084 3.802 1.00 88.94 194 ALA A CA 1
ATOM 1534 C C . ALA A 1 194 ? -4.271 -2.130 4.303 1.00 88.94 194 ALA A C 1
ATOM 1536 O O . ALA A 1 194 ? -3.665 -2.390 5.336 1.00 88.94 194 ALA A O 1
ATOM 1537 N N . SER A 1 195 ? -4.059 -0.999 3.622 1.00 90.75 195 SER A N 1
ATOM 1538 C CA . SER A 1 195 ? -3.071 -0.002 4.039 1.00 90.75 195 SER A CA 1
ATOM 1539 C C . SER A 1 195 ? -3.367 0.609 5.413 1.00 90.75 195 SER A C 1
ATOM 1541 O O . SER A 1 195 ? -2.428 0.954 6.130 1.00 90.75 195 SER A O 1
ATOM 1543 N N . CYS A 1 196 ? -4.646 0.670 5.802 1.00 88.19 196 CYS A N 1
ATOM 1544 C CA . CYS A 1 196 ? -5.103 1.154 7.103 1.00 88.19 196 CYS A CA 1
ATOM 1545 C C . CYS A 1 196 ? -5.088 0.075 8.199 1.00 88.19 196 CYS A C 1
ATOM 1547 O O . CYS A 1 196 ? -5.113 0.427 9.372 1.00 88.19 196 CYS A O 1
ATOM 1549 N N . LEU A 1 197 ? -5.050 -1.217 7.846 1.00 81.12 197 LEU A N 1
ATOM 1550 C CA . LEU A 1 197 ? -5.023 -2.328 8.817 1.00 81.12 197 LEU A CA 1
ATOM 1551 C C . LEU A 1 197 ? -3.625 -2.608 9.379 1.00 81.12 197 LEU A C 1
ATOM 1553 O O . LEU A 1 197 ? -3.463 -3.422 10.284 1.00 81.12 197 LEU A O 1
ATOM 1557 N N . GLY A 1 198 ? -2.611 -1.933 8.842 1.00 74.12 198 GLY A N 1
ATOM 1558 C CA . GLY A 1 198 ? -1.219 -2.143 9.196 1.00 74.12 198 GLY A CA 1
ATOM 1559 C C . GLY A 1 198 ? -0.503 -3.058 8.207 1.00 74.12 198 GLY A C 1
ATOM 1560 O O . GLY A 1 198 ? -0.921 -3.258 7.068 1.00 74.12 198 GLY A O 1
ATOM 1561 N N . LYS A 1 199 ? 0.659 -3.560 8.625 1.00 67.75 199 LYS A N 1
ATOM 1562 C CA . LYS A 1 199 ? 1.605 -4.200 7.707 1.00 67.75 199 LYS A CA 1
ATOM 1563 C C . LYS A 1 199 ? 1.221 -5.625 7.303 1.00 67.75 199 LYS A C 1
ATOM 1565 O O . LYS A 1 199 ? 1.500 -6.048 6.178 1.00 67.75 199 LYS A O 1
ATOM 1570 N N . TYR A 1 200 ? 0.671 -6.378 8.250 1.00 74.62 200 TYR A N 1
ATOM 1571 C CA . TYR A 1 200 ? 0.226 -7.744 8.027 1.00 74.62 200 TYR A CA 1
ATOM 1572 C C . TYR A 1 200 ? -1.272 -7.736 7.776 1.00 74.62 200 TYR A C 1
ATOM 1574 O O . TYR A 1 200 ? -2.040 -7.177 8.552 1.00 74.62 200 TYR A O 1
ATOM 1582 N N . ILE A 1 201 ? -1.661 -8.359 6.677 1.00 74.44 201 ILE A N 1
ATOM 1583 C CA . ILE A 1 201 ? -3.032 -8.433 6.224 1.00 74.44 201 ILE A CA 1
ATOM 1584 C C . ILE A 1 201 ? -3.500 -9.857 6.496 1.00 74.44 201 ILE A C 1
ATOM 1586 O O . ILE A 1 201 ? -3.163 -10.787 5.752 1.00 74.44 201 ILE A O 1
ATOM 1590 N N . ASP A 1 202 ? -4.266 -10.015 7.571 1.00 73.31 202 ASP A N 1
ATOM 1591 C CA . ASP A 1 202 ? -5.015 -11.242 7.802 1.00 73.31 202 ASP A CA 1
ATOM 1592 C C . ASP A 1 202 ? -6.212 -11.292 6.838 1.00 73.31 202 ASP A C 1
ATOM 1594 O O . ASP A 1 202 ? -6.999 -10.343 6.737 1.00 73.31 202 ASP A O 1
ATOM 1598 N N . ASP A 1 203 ? -6.341 -12.408 6.122 1.00 68.25 203 ASP A N 1
ATOM 1599 C CA . ASP A 1 203 ? -7.463 -12.673 5.221 1.00 68.25 203 ASP A CA 1
ATOM 1600 C C . ASP A 1 203 ? -8.799 -12.631 5.981 1.00 68.25 203 ASP A C 1
ATOM 1602 O O . ASP A 1 203 ? -9.808 -12.162 5.445 1.00 68.25 203 ASP A O 1
ATOM 1606 N N . SER A 1 204 ? -8.799 -13.023 7.263 1.00 68.69 204 SER A N 1
ATOM 1607 C CA . SER A 1 204 ? -9.984 -12.984 8.126 1.00 68.69 204 SER A CA 1
ATOM 1608 C C . SER A 1 204 ? -10.477 -11.549 8.379 1.00 68.69 204 SER A C 1
ATOM 1610 O O . SER A 1 204 ? -11.671 -11.268 8.265 1.00 68.69 204 SER A O 1
ATOM 1612 N N . ALA A 1 205 ? -9.562 -10.603 8.617 1.00 67.25 205 ALA A N 1
ATOM 1613 C CA . ALA A 1 205 ? -9.893 -9.200 8.850 1.00 67.25 205 ALA A CA 1
ATOM 1614 C C . ALA A 1 205 ? -10.418 -8.525 7.573 1.00 67.25 205 ALA A C 1
ATOM 1616 O O . ALA A 1 205 ? -11.415 -7.800 7.605 1.00 67.25 205 ALA A O 1
ATOM 1617 N N . LEU A 1 206 ? -9.794 -8.795 6.421 1.00 69.94 206 LEU A N 1
ATOM 1618 C CA . LEU A 1 206 ? -10.258 -8.238 5.151 1.00 69.94 206 LEU A CA 1
ATOM 1619 C C . LEU A 1 206 ? -11.608 -8.800 4.713 1.00 69.94 206 LEU A C 1
ATOM 1621 O O . LEU A 1 206 ? -12.450 -8.035 4.244 1.00 69.94 206 LEU A O 1
ATOM 1625 N N . THR A 1 207 ? -11.836 -10.106 4.861 1.00 70.31 207 THR A N 1
ATOM 1626 C CA . THR A 1 207 ? -13.133 -10.715 4.527 1.00 70.31 207 THR A CA 1
ATOM 1627 C C . THR A 1 207 ? -14.258 -10.194 5.417 1.00 70.31 207 THR A C 1
ATOM 1629 O O . THR A 1 207 ? -15.374 -10.008 4.927 1.00 70.31 207 THR A O 1
ATOM 1632 N N . LEU A 1 208 ? -13.959 -9.878 6.680 1.00 70.38 208 LEU A N 1
ATOM 1633 C CA . LEU A 1 208 ? -14.891 -9.245 7.610 1.00 70.38 208 LEU A CA 1
ATOM 1634 C C . LEU A 1 208 ? -15.282 -7.821 7.176 1.00 70.38 208 LEU A C 1
ATOM 1636 O O . LEU A 1 208 ? -16.450 -7.450 7.250 1.00 70.38 208 LEU A O 1
ATOM 1640 N N . ILE A 1 209 ? -14.317 -7.027 6.703 1.00 69.25 209 ILE A N 1
ATOM 1641 C CA . ILE A 1 209 ? -14.535 -5.628 6.291 1.00 69.25 209 ILE A CA 1
ATOM 1642 C C . ILE A 1 209 ? -15.200 -5.520 4.916 1.00 69.25 209 ILE A C 1
ATOM 1644 O O . ILE A 1 209 ? -16.010 -4.622 4.677 1.00 69.25 209 ILE A O 1
ATOM 1648 N N . LEU A 1 210 ? -14.821 -6.401 3.991 1.00 67.69 210 LEU A N 1
ATOM 1649 C CA . LEU A 1 210 ? -15.274 -6.398 2.599 1.00 67.69 210 LEU A CA 1
ATOM 1650 C C . LEU A 1 210 ? -16.550 -7.233 2.390 1.00 67.69 210 LEU A C 1
ATOM 1652 O O . LEU A 1 210 ? -16.805 -7.699 1.278 1.00 67.69 210 LEU A O 1
ATOM 1656 N N . ASP A 1 211 ? -17.350 -7.404 3.448 1.00 61.16 211 ASP A N 1
ATOM 1657 C CA . ASP A 1 211 ? -18.659 -8.066 3.444 1.00 61.16 211 ASP A CA 1
ATOM 1658 C C . ASP A 1 211 ? -18.638 -9.466 2.779 1.00 61.16 211 ASP A C 1
ATOM 1660 O O . ASP A 1 211 ? -19.476 -9.805 1.941 1.00 61.16 211 ASP A O 1
ATOM 1664 N N . GLY A 1 212 ? -17.665 -10.310 3.150 1.00 54.62 212 GLY A N 1
ATOM 1665 C CA . GLY A 1 212 ? -17.721 -11.768 2.953 1.00 54.62 212 GLY A CA 1
ATOM 1666 C C . GLY A 1 212 ? -17.623 -12.291 1.514 1.00 54.62 212 GLY A C 1
ATOM 1667 O O . GLY A 1 212 ? -17.959 -13.448 1.247 1.00 54.62 212 GLY A O 1
ATOM 1668 N N . SER A 1 213 ? -17.177 -11.483 0.557 1.00 53.47 213 SER A N 1
ATOM 1669 C CA . SER A 1 213 ? -17.132 -11.915 -0.839 1.00 53.47 213 SER A CA 1
ATOM 1670 C C . SER A 1 213 ? -15.895 -12.766 -1.161 1.00 53.47 213 SER A C 1
ATOM 1672 O O . SER A 1 213 ? -14.759 -12.379 -0.888 1.00 53.47 213 SER A O 1
ATOM 1674 N N . ARG A 1 214 ? -16.098 -13.866 -1.908 1.00 58.19 214 ARG A N 1
ATOM 1675 C CA . ARG A 1 214 ? -15.043 -14.641 -2.610 1.00 58.19 214 ARG A CA 1
ATOM 1676 C C . ARG A 1 214 ? -14.138 -13.787 -3.508 1.00 58.19 214 ARG A C 1
ATOM 1678 O O . ARG A 1 214 ? -13.161 -14.289 -4.056 1.00 58.19 214 ARG A O 1
ATOM 1685 N N . THR A 1 215 ? -14.478 -12.519 -3.716 1.00 67.81 215 THR A N 1
ATOM 1686 C CA . THR A 1 215 ? -13.667 -11.592 -4.490 1.00 67.81 215 THR A CA 1
ATOM 1687 C C . THR A 1 215 ? -12.371 -11.224 -3.776 1.00 67.81 215 THR A C 1
ATOM 1689 O O . THR A 1 215 ? -11.373 -11.122 -4.480 1.00 67.81 215 THR A O 1
ATOM 1692 N N . VAL A 1 216 ? -12.340 -11.102 -2.438 1.00 79.31 216 VAL A N 1
ATOM 1693 C CA . VAL A 1 216 ? -11.166 -10.573 -1.702 1.00 79.31 216 VAL A CA 1
ATOM 1694 C C . VAL A 1 216 ? -9.901 -11.370 -2.008 1.00 79.31 216 VAL A C 1
ATOM 1696 O O . VAL A 1 216 ? -8.900 -10.791 -2.421 1.00 79.31 216 VAL A O 1
ATOM 1699 N N . ALA A 1 217 ? -9.978 -12.701 -1.937 1.00 80.06 217 ALA A N 1
ATOM 1700 C CA . ALA A 1 217 ? -8.870 -13.582 -2.302 1.00 80.06 217 ALA A CA 1
ATOM 1701 C C . ALA A 1 217 ? -8.376 -13.323 -3.736 1.00 80.06 217 ALA A C 1
ATOM 1703 O O . ALA A 1 217 ? -7.179 -13.207 -3.973 1.00 80.06 217 ALA A O 1
ATOM 1704 N N . ARG A 1 218 ? -9.292 -13.115 -4.693 1.00 85.44 218 ARG A N 1
ATOM 1705 C CA . ARG A 1 218 ? -8.937 -12.773 -6.079 1.00 85.44 218 ARG A CA 1
ATOM 1706 C C . ARG A 1 218 ? -8.218 -11.424 -6.171 1.00 85.44 218 ARG A C 1
ATOM 1708 O O . ARG A 1 218 ? -7.304 -11.299 -6.978 1.00 85.44 218 ARG A O 1
ATOM 1715 N N . GLN A 1 219 ? -8.629 -10.427 -5.385 1.00 87.75 219 GLN A N 1
ATOM 1716 C CA . GLN A 1 219 ? -7.955 -9.124 -5.332 1.00 87.75 219 GLN A CA 1
ATOM 1717 C C . GLN A 1 219 ? -6.556 -9.217 -4.708 1.00 87.75 219 GLN A C 1
ATOM 1719 O O . GLN A 1 219 ? -5.634 -8.555 -5.182 1.00 87.75 219 GLN A O 1
ATOM 1724 N N . LEU A 1 220 ? -6.380 -10.040 -3.673 1.00 87.62 220 LEU A N 1
ATOM 1725 C CA . LEU A 1 220 ? -5.078 -10.264 -3.042 1.00 87.62 220 LEU A CA 1
ATOM 1726 C C . LEU A 1 220 ? -4.131 -11.045 -3.963 1.00 87.62 220 LEU A C 1
ATOM 1728 O O . LEU A 1 220 ? -2.978 -10.651 -4.120 1.00 87.62 220 LEU A O 1
ATOM 1732 N N . GLU A 1 221 ? -4.628 -12.074 -4.653 1.00 86.81 221 GLU A N 1
ATOM 1733 C CA . GLU A 1 221 ? -3.885 -12.801 -5.693 1.00 86.81 221 GLU A CA 1
ATOM 1734 C C . GLU A 1 221 ? -3.522 -11.907 -6.893 1.00 86.81 221 GLU A C 1
ATOM 1736 O O . GLU A 1 221 ? -2.456 -12.058 -7.493 1.00 86.81 221 GLU A O 1
ATOM 1741 N N . GLU A 1 222 ? -4.409 -10.982 -7.278 1.00 88.62 222 GLU A N 1
ATOM 1742 C CA . GLU A 1 222 ? -4.134 -9.960 -8.297 1.00 88.62 222 GLU A CA 1
ATOM 1743 C C . GLU A 1 222 ? -2.973 -9.065 -7.843 1.00 88.62 222 GLU A C 1
ATOM 1745 O O . GLU A 1 222 ? -1.978 -8.946 -8.556 1.00 88.62 222 GLU A O 1
ATOM 1750 N N . ALA A 1 223 ? -3.041 -8.529 -6.623 1.00 89.38 223 ALA A N 1
ATOM 1751 C CA . ALA A 1 223 ? -1.992 -7.680 -6.066 1.00 89.38 223 ALA A CA 1
ATOM 1752 C C . ALA A 1 223 ? -0.653 -8.420 -5.874 1.00 89.38 223 ALA A C 1
ATOM 1754 O O . ALA A 1 223 ? 0.410 -7.836 -6.087 1.00 89.38 223 ALA A O 1
ATOM 1755 N N . GLU A 1 224 ? -0.678 -9.704 -5.515 1.00 87.31 224 GLU A N 1
ATOM 1756 C CA . GLU A 1 224 ? 0.516 -10.555 -5.450 1.00 87.31 224 GLU A CA 1
ATOM 1757 C C . GLU A 1 224 ? 1.159 -10.740 -6.833 1.00 87.31 224 GLU A C 1
ATOM 1759 O O . GLU A 1 224 ? 2.374 -10.609 -6.982 1.00 87.31 224 GLU A O 1
ATOM 1764 N N . ARG A 1 225 ? 0.358 -10.978 -7.880 1.00 85.19 225 ARG A N 1
ATOM 1765 C CA . ARG A 1 225 ? 0.854 -11.128 -9.263 1.00 85.19 225 ARG A CA 1
ATOM 1766 C C . ARG A 1 225 ? 1.511 -9.856 -9.803 1.00 85.19 225 ARG A C 1
ATOM 1768 O O . ARG A 1 225 ? 2.464 -9.932 -10.590 1.00 85.19 225 ARG A O 1
ATOM 1775 N N . GLU A 1 226 ? 1.003 -8.707 -9.373 1.00 83.81 226 GLU A N 1
ATOM 1776 C CA . GLU A 1 226 ? 1.567 -7.386 -9.658 1.00 83.81 226 GLU A CA 1
ATOM 1777 C C . GLU A 1 226 ? 2.757 -7.030 -8.745 1.00 83.81 226 GLU A C 1
ATOM 1779 O O . GLU A 1 226 ? 3.345 -5.957 -8.877 1.00 83.81 226 GLU A O 1
ATOM 1784 N N . GLY A 1 227 ? 3.151 -7.929 -7.834 1.00 80.94 227 GLY A N 1
ATOM 1785 C CA . GLY A 1 227 ? 4.284 -7.737 -6.928 1.00 80.94 227 GLY A CA 1
ATOM 1786 C C . GLY A 1 227 ? 4.052 -6.659 -5.867 1.00 80.94 227 GLY A C 1
ATOM 1787 O O . GLY A 1 227 ? 5.011 -6.115 -5.325 1.00 80.94 227 GLY A O 1
ATOM 1788 N N . LEU A 1 228 ? 2.792 -6.312 -5.591 1.00 86.19 228 LEU A N 1
ATOM 1789 C CA . LEU A 1 228 ? 2.407 -5.342 -4.562 1.00 86.19 228 LEU A CA 1
ATOM 1790 C C . LEU A 1 228 ? 2.321 -5.998 -3.183 1.00 86.19 228 LEU A C 1
ATOM 1792 O O . LEU A 1 228 ? 2.654 -5.372 -2.176 1.00 86.19 228 LEU A O 1
ATOM 1796 N N . LEU A 1 229 ? 1.898 -7.263 -3.153 1.00 87.88 229 LEU A N 1
ATOM 1797 C CA . LEU A 1 229 ? 1.809 -8.085 -1.953 1.00 87.88 229 LEU A CA 1
ATOM 1798 C C . LEU A 1 229 ? 2.699 -9.326 -2.065 1.00 87.88 229 LEU A C 1
ATOM 1800 O O . LEU A 1 229 ? 3.075 -9.758 -3.151 1.00 87.88 229 LEU A O 1
ATOM 1804 N N . THR A 1 230 ? 3.020 -9.919 -0.922 1.00 84.38 230 THR A N 1
ATOM 1805 C CA . THR A 1 230 ? 3.687 -11.219 -0.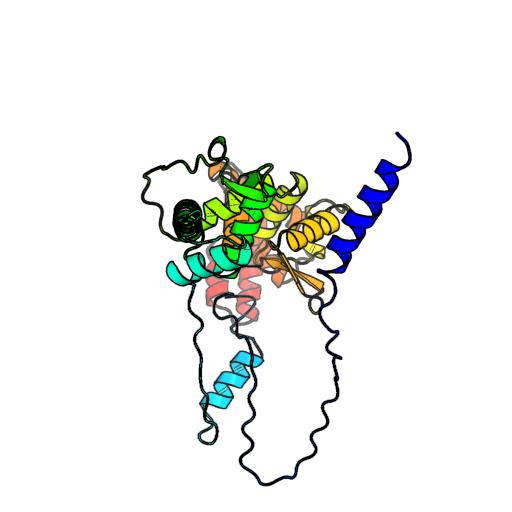808 1.00 84.38 230 THR A CA 1
ATOM 1806 C C . THR A 1 230 ? 2.885 -12.098 0.140 1.00 84.38 230 THR A C 1
ATOM 1808 O O . THR A 1 230 ? 2.563 -11.673 1.251 1.00 84.38 230 THR A O 1
ATOM 1811 N N . PHE A 1 231 ? 2.560 -13.318 -0.290 1.00 83.69 231 PHE A N 1
ATOM 1812 C CA . PHE A 1 231 ? 1.877 -14.292 0.555 1.00 83.69 231 PHE A CA 1
ATOM 1813 C C . PHE A 1 231 ? 2.856 -14.994 1.507 1.00 83.69 231 PHE A C 1
ATOM 1815 O O . PHE A 1 231 ? 3.925 -15.457 1.100 1.00 83.69 231 PHE A O 1
ATOM 1822 N N . TYR A 1 232 ? 2.471 -15.118 2.779 1.00 81.00 232 TYR A N 1
ATOM 1823 C CA . TYR A 1 232 ? 3.234 -15.799 3.826 1.00 81.00 232 TYR A CA 1
ATOM 1824 C C . TYR A 1 232 ? 2.474 -17.039 4.320 1.00 81.00 232 TYR A C 1
ATOM 1826 O O . TYR A 1 232 ? 1.668 -16.942 5.252 1.00 81.00 232 TYR A O 1
ATOM 1834 N N . PRO A 1 233 ? 2.775 -18.240 3.782 1.00 73.75 233 PRO A N 1
ATOM 1835 C CA . PRO A 1 233 ? 2.034 -19.465 4.097 1.00 73.75 233 PRO A CA 1
ATOM 1836 C C . PRO A 1 233 ? 2.058 -19.852 5.578 1.00 73.75 233 PRO A C 1
ATOM 1838 O O . PRO A 1 233 ? 1.137 -20.494 6.061 1.00 73.75 233 PRO A O 1
ATOM 1841 N N . GLN A 1 234 ? 3.120 -19.479 6.299 1.00 73.31 234 GLN A N 1
ATOM 1842 C CA . GLN A 1 234 ? 3.299 -19.821 7.715 1.00 73.31 234 GLN A CA 1
ATOM 1843 C C . GLN A 1 234 ? 2.354 -19.049 8.638 1.00 73.31 234 GLN A C 1
ATOM 1845 O O . GLN A 1 234 ? 2.057 -19.524 9.727 1.00 73.31 234 GLN A O 1
ATOM 1850 N N . ARG A 1 235 ? 1.918 -17.858 8.213 1.00 68.62 235 ARG A N 1
ATOM 1851 C CA . ARG A 1 235 ? 0.984 -17.015 8.967 1.00 68.62 235 ARG A CA 1
ATOM 1852 C C . ARG A 1 235 ? -0.426 -17.033 8.377 1.00 68.62 235 ARG A C 1
ATOM 1854 O O . ARG A 1 235 ? -1.359 -16.683 9.074 1.00 68.62 235 ARG A O 1
ATOM 1861 N N . GLY A 1 236 ? -0.575 -17.483 7.128 1.00 74.25 236 GLY A N 1
ATOM 1862 C CA . GLY A 1 236 ? -1.877 -17.590 6.468 1.00 74.25 236 GLY A CA 1
ATOM 1863 C C . GLY A 1 236 ? -2.414 -16.250 5.967 1.00 74.25 236 GLY A C 1
ATOM 1864 O O . GLY A 1 236 ? -3.610 -16.018 6.037 1.00 74.25 236 GLY A O 1
ATOM 1865 N N . GLY A 1 237 ? -1.546 -15.371 5.456 1.00 81.50 237 GLY A N 1
ATOM 1866 C CA . GLY A 1 237 ? -1.966 -14.041 5.003 1.00 81.50 237 GLY A CA 1
ATOM 1867 C C . GLY A 1 237 ? -0.910 -13.324 4.175 1.00 81.50 237 GLY A C 1
ATOM 1868 O O . GLY A 1 237 ? 0.101 -13.919 3.786 1.00 81.50 237 GLY A O 1
ATOM 1869 N N . TYR A 1 238 ? -1.148 -12.046 3.905 1.00 86.00 238 TYR A N 1
ATOM 1870 C CA . TYR A 1 238 ? -0.349 -11.237 2.987 1.00 86.00 238 TYR A CA 1
ATOM 1871 C C . TYR A 1 238 ? 0.389 -10.117 3.719 1.00 86.00 238 TYR A C 1
ATOM 1873 O O . TYR A 1 238 ? -0.068 -9.618 4.743 1.00 86.00 238 TYR A O 1
ATOM 1881 N N . CYS A 1 239 ? 1.509 -9.669 3.159 1.00 85.62 239 CYS A N 1
ATOM 1882 C CA . CYS A 1 239 ? 2.107 -8.384 3.519 1.00 85.62 239 CYS A CA 1
ATOM 1883 C C . CYS A 1 239 ? 2.334 -7.555 2.268 1.00 85.62 239 CYS A C 1
ATOM 1885 O O . CYS A 1 239 ? 2.563 -8.105 1.189 1.00 85.62 239 CYS A O 1
ATOM 1887 N N . PHE A 1 240 ? 2.366 -6.237 2.432 1.00 86.25 240 PHE A N 1
ATOM 1888 C CA . PHE A 1 240 ? 2.931 -5.372 1.407 1.00 86.25 240 PHE A CA 1
ATOM 1889 C C . PHE A 1 240 ? 4.383 -5.760 1.127 1.00 86.25 240 PHE A C 1
ATOM 1891 O O . PHE A 1 240 ? 5.156 -6.028 2.049 1.00 86.25 240 PHE A O 1
ATOM 1898 N N . ALA A 1 241 ? 4.740 -5.798 -0.157 1.00 81.81 241 ALA A N 1
ATOM 1899 C CA . ALA A 1 241 ? 6.090 -6.145 -0.590 1.00 81.81 241 ALA A CA 1
ATOM 1900 C C . ALA A 1 241 ? 7.143 -5.149 -0.063 1.00 81.81 241 ALA A C 1
ATOM 1902 O O . ALA A 1 241 ? 8.295 -5.529 0.150 1.00 81.81 241 ALA A O 1
ATOM 1903 N N . ASP A 1 242 ? 6.731 -3.896 0.160 1.00 80.06 242 ASP A N 1
ATOM 1904 C CA . ASP A 1 242 ? 7.530 -2.793 0.697 1.00 80.06 242 ASP A CA 1
ATOM 1905 C C . ASP A 1 242 ? 6.600 -1.785 1.411 1.00 80.06 242 ASP A C 1
ATOM 1907 O O . ASP A 1 242 ? 5.442 -1.614 1.012 1.00 80.06 242 ASP A O 1
ATOM 1911 N N . ASP A 1 243 ? 7.103 -1.093 2.436 1.00 80.94 243 ASP A N 1
ATOM 1912 C CA . ASP A 1 243 ? 6.378 -0.042 3.171 1.00 80.94 243 ASP A CA 1
ATOM 1913 C C . ASP A 1 243 ? 5.921 1.092 2.235 1.00 80.94 243 ASP A C 1
ATOM 1915 O O . ASP A 1 243 ? 4.845 1.666 2.405 1.00 80.94 243 ASP A O 1
ATOM 1919 N N . ARG A 1 244 ? 6.681 1.367 1.170 1.00 83.44 244 ARG A N 1
ATOM 1920 C CA . ARG A 1 244 ? 6.326 2.356 0.142 1.00 83.44 244 ARG A CA 1
ATOM 1921 C C . ARG A 1 244 ? 5.113 1.932 -0.677 1.00 83.44 244 ARG A C 1
ATOM 1923 O O . ARG A 1 244 ? 4.368 2.791 -1.139 1.00 83.44 244 ARG A O 1
ATOM 1930 N N . VAL A 1 245 ? 4.879 0.627 -0.846 1.00 86.25 245 VAL A N 1
ATOM 1931 C CA . VAL A 1 245 ? 3.657 0.126 -1.496 1.00 86.25 245 VAL A CA 1
ATOM 1932 C C . VAL A 1 245 ? 2.451 0.346 -0.592 1.00 86.25 245 VAL A C 1
ATOM 1934 O O . VAL A 1 245 ? 1.401 0.755 -1.082 1.00 86.25 245 VAL A O 1
ATOM 1937 N N . GLN A 1 246 ? 2.608 0.146 0.719 1.00 90.00 246 GLN A N 1
ATOM 1938 C CA . GLN A 1 246 ? 1.561 0.461 1.690 1.00 90.00 246 GLN A CA 1
ATOM 1939 C C . GLN A 1 246 ? 1.234 1.961 1.688 1.00 90.00 246 GLN A C 1
ATOM 1941 O O . GLN A 1 246 ? 0.068 2.328 1.562 1.00 90.00 246 GLN A O 1
ATOM 1946 N N . GLN A 1 247 ? 2.250 2.827 1.754 1.00 88.69 247 GLN A N 1
ATOM 1947 C CA . GLN A 1 247 ? 2.079 4.285 1.685 1.00 88.69 247 GLN A CA 1
ATOM 1948 C C . GLN A 1 247 ? 1.406 4.719 0.381 1.00 88.69 247 GLN A C 1
ATOM 1950 O O . GLN A 1 247 ? 0.503 5.552 0.388 1.00 88.69 247 GLN A O 1
ATOM 1955 N N . ALA A 1 248 ? 1.806 4.120 -0.739 1.00 88.88 248 ALA A N 1
ATOM 1956 C CA . ALA A 1 248 ? 1.220 4.394 -2.041 1.00 88.88 248 ALA A CA 1
ATOM 1957 C C . ALA A 1 248 ? -0.231 3.925 -2.155 1.00 88.88 248 ALA A C 1
ATOM 1959 O O . ALA A 1 248 ? -1.026 4.578 -2.819 1.00 88.88 248 ALA A O 1
ATOM 1960 N N . ALA A 1 249 ? -0.589 2.805 -1.526 1.00 92.50 249 ALA A N 1
ATOM 1961 C CA . ALA A 1 249 ? -1.974 2.361 -1.443 1.00 92.50 249 ALA A CA 1
ATOM 1962 C C . ALA A 1 249 ? -2.809 3.303 -0.561 1.00 92.50 249 ALA A C 1
ATOM 1964 O O . ALA A 1 249 ? -3.931 3.638 -0.935 1.00 92.50 249 ALA A O 1
ATOM 1965 N N . PHE A 1 250 ? -2.249 3.773 0.557 1.00 92.56 250 PHE A N 1
ATOM 1966 C CA . PHE A 1 250 ? -2.899 4.732 1.450 1.00 92.56 250 PHE A CA 1
ATOM 1967 C C . PHE A 1 250 ? -3.140 6.084 0.765 1.00 92.56 250 PHE A C 1
ATOM 1969 O O . PHE A 1 250 ? -4.240 6.623 0.841 1.00 92.56 250 PHE A O 1
ATOM 1976 N N . SER A 1 251 ? -2.168 6.592 -0.003 1.00 91.75 251 SER A N 1
ATOM 1977 C CA . SER A 1 251 ? -2.281 7.868 -0.732 1.00 91.75 251 SER A CA 1
ATOM 1978 C C . SER A 1 251 ? -3.289 7.855 -1.891 1.00 91.75 251 SER A C 1
ATOM 1980 O O . SER A 1 251 ? -3.548 8.884 -2.517 1.00 91.75 251 SER A O 1
ATOM 1982 N N . LEU A 1 252 ? -3.898 6.703 -2.193 1.00 92.06 252 LEU A N 1
ATOM 1983 C CA . LEU A 1 252 ? -5.062 6.629 -3.081 1.00 92.06 252 LEU A CA 1
ATOM 1984 C C . LEU A 1 252 ? -6.351 7.127 -2.418 1.00 92.06 252 LEU A C 1
ATOM 1986 O O . LEU A 1 252 ? -7.360 7.270 -3.113 1.00 92.06 252 LEU A O 1
ATOM 1990 N N . ILE A 1 253 ? -6.350 7.321 -1.098 1.00 92.81 253 ILE A N 1
ATOM 1991 C CA . ILE A 1 253 ? -7.431 7.973 -0.363 1.00 92.81 253 ILE A CA 1
ATOM 1992 C C . ILE A 1 253 ? -7.174 9.487 -0.428 1.00 92.81 253 ILE A C 1
ATOM 1994 O O . ILE A 1 253 ? -6.092 9.917 -0.024 1.00 92.81 253 ILE A O 1
ATOM 1998 N N . PRO A 1 254 ? -8.114 10.297 -0.949 1.00 91.31 254 PRO A N 1
ATOM 1999 C CA . PRO A 1 254 ? -7.975 11.751 -0.937 1.00 91.31 254 PRO A CA 1
ATOM 2000 C C . PRO A 1 254 ? -7.733 12.263 0.492 1.00 91.31 254 PRO A C 1
ATOM 2002 O O . PRO A 1 254 ? -8.416 11.782 1.399 1.00 91.31 254 PRO A O 1
ATOM 2005 N N . PRO A 1 255 ? -6.788 13.194 0.728 1.00 89.12 255 PRO A N 1
ATOM 2006 C CA . PRO A 1 255 ? -6.456 13.685 2.070 1.00 89.12 255 PRO A CA 1
ATOM 2007 C C . PRO A 1 255 ? -7.671 14.148 2.886 1.00 89.12 255 PRO A C 1
ATOM 2009 O O . PRO A 1 255 ? -7.745 13.892 4.085 1.00 89.12 255 PRO A O 1
ATOM 2012 N N . GLU A 1 256 ? -8.640 14.779 2.227 1.00 91.19 256 GLU A N 1
ATOM 2013 C CA . GLU A 1 256 ? -9.909 15.238 2.793 1.00 91.19 256 GLU A CA 1
ATOM 2014 C C . GLU A 1 256 ? -10.831 14.096 3.256 1.00 91.19 256 GLU A C 1
ATOM 2016 O O . GLU A 1 256 ? -11.613 14.271 4.189 1.00 91.19 256 GLU A O 1
ATOM 2021 N N . ASP A 1 257 ? -10.702 12.915 2.650 1.00 92.31 257 ASP A N 1
ATOM 2022 C CA . ASP A 1 257 ? -11.539 11.746 2.918 1.00 92.31 257 ASP A CA 1
ATOM 2023 C C . ASP A 1 257 ? -10.896 10.775 3.916 1.00 92.31 257 ASP A C 1
ATOM 2025 O O . ASP A 1 257 ? -11.585 9.891 4.428 1.00 92.31 257 ASP A O 1
ATOM 2029 N N . VAL A 1 258 ? -9.593 10.905 4.207 1.00 91.62 258 VAL A N 1
ATOM 2030 C CA . VAL A 1 258 ? -8.834 9.955 5.048 1.00 91.62 258 VAL A CA 1
ATOM 2031 C C . VAL A 1 258 ? -9.515 9.721 6.395 1.00 91.62 258 VAL A C 1
ATOM 2033 O O . VAL A 1 258 ? -9.774 8.572 6.760 1.00 91.62 258 VAL A O 1
ATOM 2036 N N . ALA A 1 259 ? -9.863 10.800 7.097 1.00 92.00 259 ALA A N 1
ATOM 2037 C CA . ALA A 1 259 ? -10.515 10.746 8.402 1.00 92.00 259 ALA A CA 1
ATOM 2038 C C . ALA A 1 259 ? -11.858 9.995 8.335 1.00 92.00 259 ALA A C 1
ATOM 2040 O O . ALA A 1 259 ? -12.097 9.045 9.082 1.00 92.00 259 ALA A O 1
ATOM 2041 N N . ALA A 1 260 ? -12.724 10.366 7.388 1.00 92.12 260 ALA A N 1
ATOM 2042 C CA . ALA A 1 260 ? -14.025 9.724 7.210 1.00 92.12 260 ALA A CA 1
ATOM 2043 C C . ALA A 1 260 ? -13.893 8.244 6.808 1.00 92.12 260 ALA A C 1
ATOM 2045 O O . ALA A 1 260 ? -14.659 7.397 7.276 1.00 92.12 260 ALA A O 1
ATOM 2046 N N . PHE A 1 261 ? -12.904 7.922 5.971 1.00 91.88 261 PHE A N 1
ATOM 2047 C CA . PHE A 1 261 ? -12.620 6.566 5.516 1.00 91.88 261 PHE A CA 1
ATOM 2048 C C . PHE A 1 261 ? -12.168 5.659 6.666 1.00 91.88 261 PHE A C 1
ATOM 2050 O O . PHE A 1 261 ? -12.693 4.554 6.822 1.00 91.88 261 PHE A O 1
ATOM 2057 N N . GLN A 1 262 ? -11.231 6.125 7.497 1.00 92.12 262 GLN A N 1
ATOM 2058 C CA . GLN A 1 262 ? -10.756 5.380 8.666 1.00 92.12 262 GLN A CA 1
ATOM 2059 C C . GLN A 1 262 ? -11.859 5.208 9.714 1.00 92.12 262 GLN A C 1
ATOM 2061 O O . GLN A 1 262 ? -12.014 4.110 10.250 1.00 92.12 262 GLN A O 1
ATOM 2066 N N . LEU A 1 263 ? -12.697 6.230 9.925 1.00 91.75 263 LEU A N 1
ATOM 2067 C CA . LEU A 1 263 ? -13.844 6.135 10.827 1.00 91.75 263 LEU A CA 1
ATOM 2068 C C . LEU A 1 263 ? -14.860 5.077 10.371 1.00 91.75 263 LEU A C 1
ATOM 2070 O O . LEU A 1 263 ? -15.314 4.272 11.186 1.00 91.75 263 LEU A O 1
ATOM 2074 N N . ASP A 1 264 ? -15.223 5.042 9.081 1.00 90.69 264 ASP A N 1
ATOM 2075 C CA . ASP A 1 264 ? -16.118 3.999 8.548 1.00 90.69 264 ASP A CA 1
ATOM 2076 C C . ASP A 1 264 ? -15.506 2.604 8.725 1.00 90.69 264 ASP A C 1
ATOM 2078 O O . ASP A 1 264 ? -16.189 1.670 9.159 1.00 90.69 264 ASP A O 1
ATOM 2082 N N . LEU A 1 265 ? -14.206 2.470 8.455 1.00 89.12 265 LEU A N 1
ATOM 2083 C CA . LEU A 1 265 ? -13.480 1.217 8.613 1.00 89.12 265 LEU A CA 1
ATOM 2084 C C . LEU A 1 265 ? -13.466 0.736 10.073 1.00 89.12 265 LEU A C 1
ATOM 2086 O O . LEU A 1 265 ? -13.826 -0.412 10.343 1.00 89.12 265 LEU A O 1
ATOM 2090 N N . GLY A 1 266 ? -13.132 1.622 11.014 1.00 89.75 266 GLY A N 1
ATOM 2091 C CA . GLY A 1 266 ? -13.151 1.340 12.449 1.00 89.75 266 GLY A CA 1
ATOM 2092 C C . GLY A 1 266 ? -14.544 0.935 12.937 1.00 89.75 266 GLY A C 1
ATOM 2093 O O . GLY A 1 266 ? -14.692 -0.069 13.632 1.00 89.75 266 GLY A O 1
ATOM 2094 N N . ARG A 1 267 ? -15.600 1.634 12.492 1.00 89.31 267 ARG A N 1
ATOM 2095 C CA . ARG A 1 267 ? -16.999 1.294 12.815 1.00 89.31 267 ARG A CA 1
ATOM 2096 C C . ARG A 1 267 ? -17.397 -0.086 12.294 1.00 89.31 267 ARG A C 1
ATOM 2098 O O . ARG A 1 267 ? -18.118 -0.810 12.982 1.00 89.31 267 ARG A O 1
ATOM 2105 N N . ARG A 1 268 ? -16.980 -0.450 11.076 1.00 87.25 268 ARG A N 1
ATOM 2106 C CA . ARG A 1 268 ? -17.253 -1.775 10.491 1.00 87.25 268 ARG A CA 1
ATOM 2107 C C . ARG A 1 268 ? -16.575 -2.877 11.291 1.00 87.25 268 ARG A C 1
ATOM 2109 O O . ARG A 1 268 ? -17.255 -3.820 11.684 1.00 87.25 268 ARG A O 1
ATOM 2116 N N . LEU A 1 269 ? -15.284 -2.722 11.579 1.00 84.19 269 LEU A N 1
ATOM 2117 C CA . LEU A 1 269 ? -14.528 -3.676 12.390 1.00 84.19 269 LEU A CA 1
ATOM 2118 C C . LEU A 1 269 ? -15.136 -3.841 13.781 1.00 84.19 269 LEU A C 1
ATOM 2120 O O . LEU A 1 269 ? -15.363 -4.962 14.229 1.00 84.19 269 LEU A O 1
ATOM 2124 N N . TRP A 1 270 ? -15.479 -2.730 14.434 1.00 87.12 270 TRP A N 1
ATOM 2125 C CA . TRP A 1 270 ? -16.077 -2.755 15.762 1.00 87.12 270 TRP A CA 1
ATOM 2126 C C . TRP A 1 270 ? -17.427 -3.488 15.785 1.00 87.12 270 TRP A C 1
ATOM 2128 O O . TRP A 1 270 ? -17.668 -4.328 16.656 1.00 87.12 270 TRP A O 1
ATOM 2138 N N . ARG A 1 271 ? -18.294 -3.228 14.795 1.00 85.81 271 ARG A N 1
ATOM 2139 C CA . ARG A 1 271 ? -19.580 -3.928 14.640 1.00 85.81 271 ARG A CA 1
ATOM 2140 C C . ARG A 1 271 ? -19.402 -5.421 14.389 1.00 85.81 271 ARG A C 1
ATOM 2142 O O . ARG A 1 271 ? -20.173 -6.216 14.917 1.00 85.81 271 ARG A O 1
ATOM 2149 N N . ALA A 1 272 ? -18.416 -5.782 13.580 1.00 78.94 272 ALA A N 1
ATOM 2150 C CA . ALA A 1 272 ? -18.224 -7.150 13.137 1.00 78.94 272 ALA A CA 1
ATOM 2151 C C . ALA A 1 272 ? -17.543 -8.034 14.195 1.00 78.94 272 ALA A C 1
ATOM 2153 O O . ALA A 1 272 ? -17.923 -9.192 14.347 1.00 78.94 272 ALA A O 1
ATOM 2154 N N . ALA A 1 273 ? -16.608 -7.483 14.975 1.00 77.19 273 ALA A N 1
ATOM 2155 C CA . ALA A 1 273 ? -16.028 -8.175 16.125 1.00 77.19 273 ALA A CA 1
ATOM 2156 C C . ALA A 1 273 ? -17.047 -8.359 17.264 1.00 77.19 273 ALA A C 1
ATOM 2158 O O . ALA A 1 273 ? -17.007 -9.352 17.982 1.00 77.19 273 ALA A O 1
ATOM 2159 N N . GLY A 1 274 ? -17.989 -7.422 17.412 1.00 74.25 274 GLY A N 1
ATOM 2160 C CA . GLY A 1 274 ? -18.905 -7.364 18.545 1.00 74.25 274 GLY A CA 1
ATOM 2161 C C . GLY A 1 274 ? -18.240 -6.663 19.741 1.00 74.25 274 GLY A C 1
ATOM 2162 O O . GLY A 1 274 ? -17.147 -7.060 20.139 1.00 74.25 274 GLY A O 1
ATOM 2163 N N . PRO A 1 275 ? -18.869 -5.654 20.379 1.00 66.25 275 PRO A N 1
ATOM 2164 C CA . PRO A 1 275 ? -18.205 -4.776 21.356 1.00 66.25 275 PRO A CA 1
ATOM 2165 C C . PRO A 1 275 ? -17.558 -5.466 22.566 1.00 66.25 275 PRO A C 1
ATOM 2167 O O . PRO A 1 275 ? -16.730 -4.851 23.238 1.00 66.25 275 PRO A O 1
ATOM 2170 N N . GLN A 1 276 ? -17.960 -6.704 22.864 1.00 67.75 276 GLN A N 1
ATOM 2171 C CA . GLN A 1 276 ? -17.473 -7.506 23.991 1.00 67.75 276 GLN A CA 1
ATOM 2172 C C . GLN A 1 276 ? -16.437 -8.568 23.592 1.00 67.75 276 GLN A C 1
ATOM 2174 O O . GLN A 1 276 ? -15.769 -9.098 24.470 1.00 67.75 276 GLN A O 1
ATOM 2179 N N . ASN A 1 277 ? -16.276 -8.850 22.295 1.00 69.50 277 ASN A N 1
ATOM 2180 C CA . ASN A 1 277 ? -15.415 -9.920 21.781 1.00 69.50 277 ASN A CA 1
ATOM 2181 C C . ASN A 1 277 ? -14.181 -9.379 21.037 1.00 69.50 277 ASN A C 1
ATOM 2183 O O . ASN A 1 277 ? -13.528 -10.130 20.316 1.00 69.50 277 ASN A O 1
ATOM 2187 N N . LEU A 1 278 ? -13.853 -8.086 21.177 1.00 73.75 278 LEU A N 1
ATOM 2188 C CA . LEU A 1 278 ? -12.591 -7.576 20.642 1.00 73.75 278 LEU A CA 1
ATOM 2189 C C . LEU A 1 278 ? -11.426 -8.203 21.403 1.00 73.75 278 LEU A C 1
ATOM 2191 O O . LEU A 1 278 ? -11.242 -7.956 22.594 1.00 73.75 278 LEU A O 1
ATOM 2195 N N . GLU A 1 279 ? -10.640 -8.991 20.681 1.00 70.81 279 GLU A N 1
ATOM 2196 C CA . GLU A 1 279 ? -9.337 -9.455 21.136 1.00 70.81 279 GLU A CA 1
ATOM 2197 C C . GLU A 1 279 ? -8.360 -8.285 21.289 1.00 70.81 279 GLU A C 1
ATOM 2199 O O . GLU A 1 279 ? -8.530 -7.213 20.700 1.00 70.81 279 GLU A O 1
ATOM 2204 N N . SER A 1 280 ? -7.304 -8.520 22.060 1.00 68.19 280 SER A N 1
ATOM 2205 C CA . SER A 1 280 ? -6.276 -7.538 22.391 1.00 68.19 280 SER A CA 1
ATOM 2206 C C . SER A 1 280 ? -5.615 -6.873 21.189 1.00 68.19 280 SER A C 1
ATOM 2208 O O . SER A 1 280 ? -5.431 -5.666 21.187 1.00 68.19 280 SER A O 1
ATOM 2210 N N . ASP A 1 281 ? -5.261 -7.626 20.153 1.00 65.88 281 ASP A N 1
ATOM 2211 C CA . ASP A 1 281 ? -4.523 -7.050 19.020 1.00 65.88 281 ASP A CA 1
ATOM 2212 C C . ASP A 1 281 ? -5.466 -6.245 18.112 1.00 65.88 281 ASP A C 1
ATOM 2214 O O . ASP A 1 281 ? -5.087 -5.240 17.510 1.00 65.88 281 ASP A O 1
ATOM 2218 N N . ASN A 1 282 ? -6.741 -6.638 18.088 1.00 77.88 282 ASN A N 1
ATOM 2219 C CA . ASN A 1 282 ? -7.785 -5.967 17.327 1.00 77.88 282 ASN A CA 1
ATOM 2220 C C . ASN A 1 282 ? -8.295 -4.703 18.030 1.00 77.88 282 ASN A C 1
ATOM 2222 O O . ASN A 1 282 ? -8.744 -3.783 17.344 1.00 77.88 282 ASN A O 1
ATOM 2226 N N . ILE A 1 283 ? -8.222 -4.625 19.370 1.00 85.50 283 ILE A N 1
ATOM 2227 C CA . ILE A 1 283 ? -8.687 -3.440 20.103 1.00 85.50 283 ILE A CA 1
ATOM 2228 C C . ILE A 1 283 ? -7.893 -2.205 19.693 1.00 85.50 283 ILE A C 1
ATOM 2230 O O . ILE A 1 283 ? -8.510 -1.187 19.399 1.00 85.50 283 ILE A O 1
ATOM 2234 N N . PHE A 1 284 ? -6.565 -2.323 19.580 1.00 86.75 284 PHE A N 1
ATOM 2235 C CA . PHE A 1 284 ? -5.670 -1.230 19.206 1.00 86.75 284 PHE A CA 1
ATOM 2236 C C . PHE A 1 284 ? -5.961 -0.716 17.801 1.00 86.75 284 PHE A C 1
ATOM 2238 O O . PHE A 1 284 ? -6.193 0.474 17.606 1.00 86.75 284 PHE A O 1
ATOM 2245 N N . LEU A 1 285 ? -6.062 -1.633 16.836 1.00 85.56 285 LEU A N 1
ATOM 2246 C CA . LEU A 1 285 ? -6.392 -1.280 15.462 1.00 85.56 285 LEU A CA 1
ATOM 2247 C C . LEU A 1 285 ? -7.738 -0.548 15.370 1.00 85.56 285 LEU A C 1
ATOM 2249 O O . LEU A 1 285 ? -7.858 0.465 14.683 1.00 85.56 285 LEU A O 1
ATOM 2253 N N . VAL A 1 286 ? -8.761 -1.051 16.063 1.00 88.31 286 VAL A N 1
ATOM 2254 C CA . VAL A 1 286 ? -10.09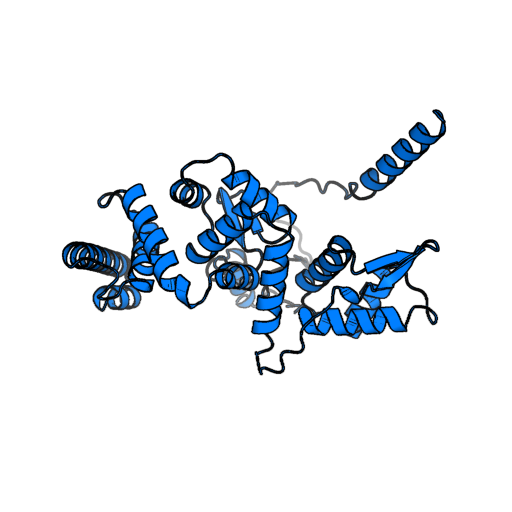7 -0.450 16.029 1.00 88.31 286 VAL A CA 1
ATOM 2255 C C . VAL A 1 286 ? -10.100 0.935 16.668 1.00 88.31 286 VAL A C 1
ATOM 2257 O O . VAL A 1 286 ? -10.674 1.852 16.080 1.00 88.31 286 VAL A O 1
ATOM 2260 N N . VAL A 1 287 ? -9.461 1.119 17.828 1.00 90.31 287 VAL A N 1
ATOM 2261 C CA . VAL A 1 287 ? -9.433 2.437 18.481 1.00 90.31 287 VAL A CA 1
ATOM 2262 C C . VAL A 1 287 ? -8.630 3.456 17.686 1.00 90.31 287 VAL A C 1
ATOM 2264 O O . VAL A 1 287 ? -9.098 4.581 17.545 1.00 90.31 287 VAL A O 1
ATOM 2267 N N . ASP A 1 288 ? -7.503 3.065 17.085 1.00 89.50 288 ASP A N 1
ATOM 2268 C CA . ASP A 1 288 ? -6.699 3.962 16.253 1.00 89.50 288 ASP A CA 1
ATOM 2269 C C . ASP A 1 288 ? -7.462 4.411 15.000 1.00 89.50 288 ASP A C 1
ATOM 2271 O O . ASP A 1 288 ? -7.461 5.597 14.664 1.00 89.50 288 ASP A O 1
ATOM 2275 N N . LEU A 1 289 ? -8.173 3.494 14.333 1.00 90.62 289 LEU A N 1
ATOM 2276 C CA . LEU A 1 289 ? -8.999 3.820 13.165 1.00 90.62 289 LEU A CA 1
ATOM 2277 C C . LEU A 1 289 ? -10.168 4.746 13.509 1.00 90.62 289 LEU A C 1
ATOM 2279 O O . LEU A 1 289 ? -10.467 5.668 12.751 1.00 90.62 289 LEU A O 1
ATOM 2283 N N . LEU A 1 290 ? -10.835 4.506 14.641 1.00 91.50 290 LEU A N 1
ATOM 2284 C CA . LEU A 1 290 ? -11.928 5.357 15.107 1.00 91.50 290 LEU A CA 1
ATOM 2285 C C . LEU A 1 290 ? -11.405 6.745 15.489 1.00 91.50 290 LEU A C 1
ATOM 2287 O O . LEU A 1 290 ? -11.947 7.749 15.034 1.00 91.50 290 LEU A O 1
ATOM 2291 N N . TYR A 1 291 ? -10.330 6.803 16.277 1.00 90.25 291 TYR A N 1
ATOM 2292 C CA . TYR A 1 291 ? -9.730 8.052 16.739 1.00 90.25 291 TYR A CA 1
ATOM 2293 C C . TYR A 1 291 ? -9.259 8.934 15.581 1.00 90.25 291 TYR A C 1
ATOM 2295 O O . TYR A 1 291 ? -9.488 10.140 15.604 1.00 90.25 291 TYR A O 1
ATOM 2303 N N . ALA A 1 292 ? -8.686 8.339 14.530 1.00 87.56 292 ALA A N 1
ATOM 2304 C CA . ALA A 1 292 ? -8.199 9.078 13.367 1.00 87.56 292 ALA A CA 1
ATOM 2305 C C . ALA A 1 292 ? -9.288 9.868 12.611 1.00 87.56 292 ALA A C 1
ATOM 2307 O O . ALA A 1 292 ? -8.962 10.805 11.884 1.00 87.56 292 ALA A O 1
ATOM 2308 N N . GLY A 1 293 ? -10.569 9.515 12.776 1.00 84.12 293 GLY A N 1
ATOM 2309 C CA . GLY A 1 293 ? -11.681 10.193 12.106 1.00 84.12 293 GLY A CA 1
ATOM 2310 C C . GLY A 1 293 ? -12.730 10.833 13.015 1.00 84.12 293 GLY A C 1
ATOM 2311 O O . GLY A 1 293 ? -13.700 11.414 12.515 1.00 84.12 293 GLY A O 1
ATOM 2312 N N . ILE A 1 294 ? -12.570 10.742 14.337 1.00 85.50 294 ILE A N 1
ATOM 2313 C CA . ILE A 1 294 ? -13.479 11.392 15.283 1.00 85.50 294 ILE A CA 1
ATOM 2314 C C . ILE A 1 294 ? -13.297 12.909 15.222 1.00 85.50 294 ILE A C 1
ATOM 2316 O O . ILE A 1 294 ? -12.211 13.445 15.417 1.00 85.50 294 ILE A O 1
ATOM 2320 N N . SER A 1 295 ? -14.406 13.605 15.006 1.00 82.69 295 SER A N 1
ATOM 2321 C CA . SER A 1 295 ? -14.548 15.044 15.179 1.00 82.69 295 SER A CA 1
ATOM 2322 C C . SER A 1 295 ? -15.889 15.330 15.853 1.00 82.69 295 SER A C 1
ATOM 2324 O O . SER A 1 295 ? -16.764 14.459 15.924 1.00 82.69 295 SER A O 1
ATOM 2326 N N . ASP A 1 296 ? -16.071 16.555 16.353 1.00 74.31 296 ASP A N 1
ATOM 2327 C CA . ASP A 1 296 ? -17.324 16.945 17.008 1.00 74.31 296 ASP A CA 1
ATOM 2328 C C . ASP A 1 296 ? -18.554 16.800 16.104 1.00 74.31 296 ASP A C 1
ATOM 2330 O O . ASP A 1 296 ? -19.655 16.543 16.587 1.00 74.31 296 ASP A O 1
ATOM 2334 N N . GLU A 1 297 ? -18.349 16.905 14.795 1.00 79.25 297 GLU A N 1
ATOM 2335 C CA . GLU A 1 297 ? -19.394 16.835 13.778 1.00 79.25 297 GLU A CA 1
ATOM 2336 C C . GLU A 1 297 ? -19.631 15.404 13.266 1.00 79.25 297 GLU A C 1
ATOM 2338 O O . GLU A 1 297 ? -20.717 15.104 12.769 1.00 79.25 297 GLU A O 1
ATOM 2343 N N . SER A 1 298 ? -18.646 14.500 13.383 1.00 79.31 298 SER A N 1
ATOM 2344 C CA . SER A 1 298 ? -18.708 13.162 12.771 1.00 79.31 298 SER A CA 1
ATOM 2345 C C . SER A 1 298 ? -19.327 12.079 13.664 1.00 79.31 298 SER A C 1
ATOM 2347 O O . SER A 1 298 ? -19.663 10.990 13.172 1.00 79.31 298 SER A O 1
ATOM 2349 N N . VAL A 1 299 ? -19.489 12.356 14.966 1.00 85.19 299 VAL A N 1
ATOM 2350 C CA . VAL A 1 299 ? -19.820 11.354 15.992 1.00 85.19 299 VAL A CA 1
ATOM 2351 C C . VAL A 1 299 ? -20.831 11.884 17.013 1.00 85.19 299 VAL A C 1
ATOM 2353 O O . VAL A 1 299 ? -20.724 13.000 17.516 1.00 85.19 299 VAL A O 1
ATOM 2356 N N . THR A 1 300 ? -21.809 11.048 17.377 1.00 88.19 300 THR A N 1
ATOM 2357 C CA . THR A 1 300 ? -22.792 11.375 18.428 1.00 88.19 300 THR A CA 1
ATOM 2358 C C . THR A 1 300 ? -22.150 11.367 19.825 1.00 88.19 300 THR A C 1
ATOM 2360 O O . THR A 1 300 ? -21.208 10.607 20.049 1.00 88.19 300 THR A O 1
ATOM 2363 N N . PRO A 1 301 ? -22.670 12.116 20.818 1.00 87.50 301 PRO A N 1
ATOM 2364 C CA . PRO A 1 301 ? -22.154 12.062 22.193 1.00 87.50 301 PRO A CA 1
ATOM 2365 C C . PRO A 1 301 ? -22.095 10.636 22.761 1.00 87.50 301 PRO A C 1
ATOM 2367 O O . PRO A 1 301 ? -21.139 10.266 23.436 1.00 87.50 301 PRO A O 1
ATOM 2370 N N . THR A 1 302 ? -23.089 9.811 22.425 1.00 88.94 302 THR A N 1
ATOM 2371 C CA . THR A 1 302 ? -23.158 8.401 22.822 1.00 88.94 302 THR A CA 1
ATOM 2372 C C . THR A 1 302 ? -22.068 7.547 22.187 1.00 88.94 302 THR A C 1
ATOM 2374 O O . THR A 1 302 ? -21.467 6.713 22.856 1.00 88.94 302 THR A O 1
ATOM 2377 N N . GLU A 1 303 ? -21.791 7.747 20.898 1.00 88.44 303 GLU A N 1
ATOM 2378 C CA . GLU A 1 303 ? -20.730 7.007 20.216 1.00 88.44 303 GLU A CA 1
ATOM 2379 C C . GLU A 1 303 ? -19.355 7.458 20.716 1.00 88.44 303 GLU A C 1
ATOM 2381 O O . GLU A 1 303 ? -18.500 6.617 20.967 1.00 88.44 303 GLU A O 1
ATOM 2386 N N . ARG A 1 304 ? -19.171 8.756 20.976 1.00 88.56 304 ARG A N 1
ATOM 2387 C CA . ARG A 1 304 ? -17.941 9.286 21.573 1.00 88.56 304 ARG A CA 1
ATOM 2388 C C . ARG A 1 304 ? -17.649 8.656 22.929 1.00 88.56 304 ARG A C 1
ATOM 2390 O O . ARG A 1 304 ? -16.520 8.241 23.167 1.00 88.56 304 ARG A O 1
ATOM 2397 N N . GLN A 1 305 ? -18.661 8.541 23.789 1.00 90.06 305 GLN A N 1
ATOM 2398 C CA . GLN A 1 305 ? -18.514 7.851 25.068 1.00 90.06 305 GLN A CA 1
ATOM 2399 C C . GLN A 1 305 ? -18.092 6.391 24.865 1.00 90.06 305 GLN A C 1
ATOM 2401 O O . GLN A 1 305 ? -17.147 5.928 25.497 1.00 90.06 305 GLN A O 1
ATOM 2406 N N . ALA A 1 306 ? -18.742 5.675 23.948 1.00 89.38 306 ALA A N 1
ATOM 2407 C CA . ALA A 1 306 ? -18.410 4.281 23.689 1.00 89.38 306 ALA A CA 1
ATOM 2408 C C . ALA A 1 306 ? -16.990 4.097 23.108 1.00 89.38 306 ALA A C 1
ATOM 2410 O O . ALA A 1 306 ? -16.326 3.104 23.411 1.00 89.38 306 ALA A O 1
ATOM 2411 N N . VAL A 1 307 ? -16.489 5.058 22.321 1.00 89.81 307 VAL A N 1
ATOM 2412 C CA . VAL A 1 307 ? -15.094 5.052 21.852 1.00 89.81 307 VAL A CA 1
ATOM 2413 C C . VAL A 1 307 ? -14.108 5.377 22.974 1.00 89.81 307 VAL A C 1
ATOM 2415 O O . VAL A 1 307 ? -13.060 4.735 23.045 1.00 89.81 307 VAL A O 1
ATOM 2418 N N . ALA A 1 308 ? -14.437 6.290 23.888 1.00 90.25 308 ALA A N 1
ATOM 2419 C CA . ALA A 1 308 ? -13.620 6.539 25.078 1.00 90.25 308 ALA A CA 1
ATOM 2420 C C . ALA A 1 308 ? -13.530 5.287 25.975 1.00 90.25 308 ALA A C 1
ATOM 2422 O O . ALA A 1 308 ? -12.459 4.929 26.458 1.00 90.25 308 ALA A O 1
ATOM 2423 N N . GLU A 1 309 ? -14.628 4.540 26.128 1.00 90.75 309 GLU A N 1
ATOM 2424 C CA . GLU A 1 309 ? -14.635 3.255 26.844 1.00 90.75 309 GLU A CA 1
ATOM 2425 C C . GLU A 1 309 ? -13.787 2.174 26.147 1.00 90.75 309 GLU 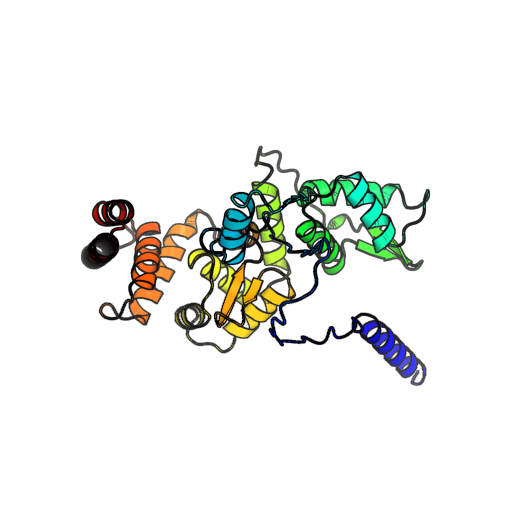A C 1
ATOM 2427 O O . GLU A 1 309 ? -13.246 1.281 26.804 1.00 90.75 309 GLU A O 1
ATOM 2432 N N . LEU A 1 310 ? -13.658 2.216 24.817 1.00 90.62 310 LEU A N 1
ATOM 2433 C CA . LEU A 1 310 ? -12.720 1.352 24.093 1.00 90.62 310 LEU A CA 1
ATOM 2434 C C . LEU A 1 310 ? -11.261 1.764 24.335 1.00 90.62 310 LEU A C 1
ATOM 2436 O O . LEU A 1 310 ? -10.426 0.887 24.541 1.00 90.62 310 LEU A O 1
ATOM 2440 N N . HIS A 1 311 ? -10.961 3.065 24.355 1.00 91.25 311 HIS A N 1
ATOM 2441 C CA . HIS A 1 311 ? -9.621 3.582 24.651 1.00 91.25 311 HIS A CA 1
ATOM 2442 C C . HIS A 1 311 ? -9.178 3.241 26.076 1.00 91.25 311 HIS A C 1
ATOM 2444 O O . HIS A 1 311 ? -8.055 2.779 26.269 1.00 91.25 311 HIS A O 1
ATOM 2450 N N . LEU A 1 312 ? -10.082 3.350 27.055 1.00 91.38 312 LEU A N 1
ATOM 2451 C CA . LEU A 1 312 ? -9.828 2.903 28.425 1.00 91.38 312 LEU A CA 1
ATOM 2452 C C . LEU A 1 312 ? -9.423 1.422 28.460 1.00 91.38 312 LEU A C 1
ATOM 2454 O O . LEU A 1 312 ? -8.394 1.074 29.032 1.00 91.38 312 LEU A O 1
ATOM 2458 N N . ARG A 1 313 ? -10.185 0.556 27.778 1.00 90.62 313 ARG A N 1
ATOM 2459 C CA . ARG A 1 313 ? -9.873 -0.879 27.685 1.00 90.62 313 ARG A CA 1
ATOM 2460 C C . ARG A 1 313 ? -8.540 -1.153 26.986 1.00 90.62 313 ARG A C 1
ATOM 2462 O O . ARG A 1 313 ? -7.809 -2.040 27.421 1.00 90.62 313 ARG A O 1
ATOM 2469 N N . ALA A 1 314 ? -8.215 -0.408 25.929 1.00 90.00 314 ALA A N 1
ATOM 2470 C CA . ALA A 1 314 ? -6.930 -0.516 25.240 1.00 90.00 314 ALA A CA 1
ATOM 2471 C C . ALA A 1 314 ? -5.764 -0.110 26.160 1.00 90.00 314 ALA A C 1
ATOM 2473 O O . ALA A 1 314 ? -4.752 -0.809 26.218 1.00 90.00 314 ALA A O 1
ATOM 2474 N N . GLY A 1 315 ? -5.930 0.968 26.933 1.00 90.50 315 GLY A N 1
ATOM 2475 C CA . GLY A 1 315 ? -4.954 1.419 27.924 1.00 90.50 315 GLY A CA 1
ATOM 2476 C C . GLY A 1 315 ? -4.746 0.418 29.064 1.00 90.50 315 GLY A C 1
ATOM 2477 O O . GLY A 1 315 ? -3.602 0.107 29.412 1.00 90.50 315 GLY A O 1
ATOM 2478 N N . ASP A 1 316 ? -5.835 -0.146 29.595 1.00 89.94 316 ASP A N 1
ATOM 2479 C CA . ASP A 1 316 ? -5.797 -1.179 30.639 1.00 89.94 316 ASP A CA 1
ATOM 2480 C C . ASP A 1 316 ? -5.080 -2.435 30.148 1.00 89.94 316 ASP A C 1
ATOM 2482 O O . ASP A 1 316 ? -4.225 -2.992 30.845 1.00 89.94 316 ASP A O 1
ATOM 2486 N N . TYR A 1 317 ? -5.375 -2.853 28.915 1.00 87.75 317 TYR A N 1
ATOM 2487 C CA . TYR A 1 317 ? -4.706 -3.988 28.302 1.00 87.75 317 TYR A CA 1
ATOM 2488 C C . TYR A 1 317 ? -3.206 -3.726 28.101 1.00 87.75 317 TYR A C 1
ATOM 2490 O O . TYR A 1 317 ? -2.393 -4.537 28.550 1.00 87.75 317 TYR A O 1
ATOM 2498 N N . ALA A 1 318 ? -2.820 -2.583 27.521 1.00 87.50 318 ALA A N 1
ATOM 2499 C CA . ALA A 1 318 ? -1.413 -2.206 27.346 1.00 87.50 318 ALA A CA 1
ATOM 2500 C C . ALA A 1 318 ? -0.651 -2.186 28.684 1.00 87.50 318 ALA A C 1
ATOM 2502 O O . ALA A 1 318 ? 0.463 -2.702 28.789 1.00 87.50 318 ALA A O 1
ATOM 2503 N N . SER A 1 319 ? -1.278 -1.664 29.739 1.00 87.06 319 SER A N 1
ATOM 2504 C CA . SER A 1 319 ? -0.704 -1.651 31.088 1.00 87.06 319 SER A CA 1
ATOM 2505 C C . SER A 1 319 ? -0.548 -3.062 31.667 1.00 87.06 319 SER A C 1
ATOM 2507 O O . SER A 1 319 ? 0.460 -3.351 32.311 1.00 87.06 319 SER A O 1
ATOM 2509 N N . SER A 1 320 ? -1.496 -3.969 31.400 1.00 88.12 320 SER A N 1
ATOM 2510 C CA . SER A 1 320 ? -1.443 -5.362 31.872 1.00 88.12 320 SER A CA 1
ATOM 2511 C C . SER A 1 320 ? -0.269 -6.161 31.289 1.00 88.12 320 SER A C 1
ATOM 2513 O O . SER A 1 320 ? 0.283 -7.028 31.966 1.00 88.12 320 SER A O 1
ATOM 2515 N N . VAL A 1 321 ? 0.170 -5.819 30.072 1.00 87.12 321 VAL A N 1
ATOM 2516 C CA . VAL A 1 321 ? 1.351 -6.407 29.412 1.00 87.12 321 VAL A CA 1
ATOM 2517 C C . VA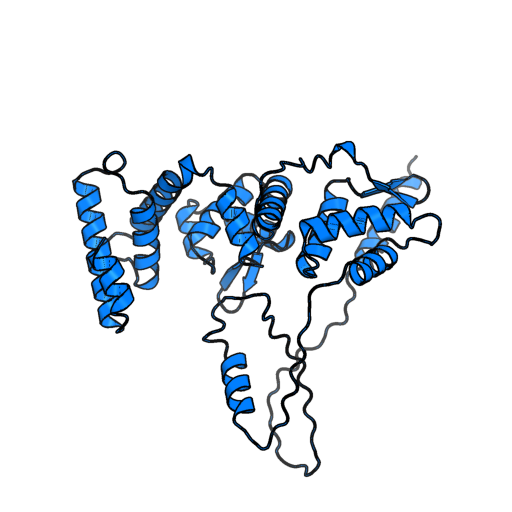L A 1 321 ? 2.629 -5.590 29.641 1.00 87.12 321 VAL A C 1
ATOM 2519 O O . VAL A 1 321 ? 3.640 -5.816 28.984 1.00 87.12 321 VAL A O 1
ATOM 2522 N N . SER A 1 322 ? 2.615 -4.670 30.615 1.00 87.00 322 SER A N 1
ATOM 2523 C CA . SER A 1 322 ? 3.737 -3.788 30.977 1.00 87.00 322 SER A CA 1
ATOM 2524 C C . SER A 1 322 ? 4.169 -2.789 29.886 1.00 87.00 322 SER A C 1
ATOM 2526 O O . SER A 1 322 ? 5.245 -2.196 29.986 1.00 87.00 322 SER A O 1
ATOM 2528 N N . SER A 1 323 ? 3.318 -2.522 28.889 1.00 84.12 323 SER A N 1
ATOM 2529 C CA . SER A 1 323 ? 3.504 -1.471 27.875 1.00 84.12 323 SER A CA 1
ATOM 2530 C C . SER A 1 323 ? 2.961 -0.117 28.358 1.00 84.12 323 SER A C 1
ATOM 2532 O O . SER A 1 323 ? 2.091 0.491 27.736 1.00 84.12 323 SER A O 1
ATOM 2534 N N . PHE A 1 324 ? 3.477 0.394 29.480 1.00 84.50 324 PHE A N 1
ATOM 2535 C CA . PHE A 1 324 ? 2.923 1.588 30.142 1.00 84.50 324 PHE A CA 1
ATOM 2536 C C . PHE A 1 324 ? 2.876 2.845 29.257 1.00 84.50 324 PHE A C 1
ATOM 2538 O O . PHE A 1 324 ? 1.919 3.610 29.332 1.00 84.50 324 PHE A O 1
ATOM 2545 N N . ARG A 1 325 ? 3.876 3.049 28.386 1.00 85.88 325 ARG A N 1
ATOM 2546 C CA . ARG A 1 325 ? 3.922 4.214 27.480 1.00 85.88 325 ARG A CA 1
ATOM 2547 C C . ARG A 1 325 ? 2.830 4.167 26.405 1.00 85.88 325 ARG A C 1
ATOM 2549 O O . ARG A 1 325 ? 2.283 5.198 26.025 1.00 85.88 325 ARG A O 1
ATOM 2556 N N . GLU A 1 326 ? 2.513 2.973 25.911 1.00 82.12 326 GLU A N 1
ATOM 2557 C CA . GLU A 1 326 ? 1.380 2.783 24.999 1.00 82.12 326 GLU A CA 1
ATOM 2558 C C . GLU A 1 326 ? 0.063 2.980 25.754 1.00 82.12 326 GLU A C 1
ATOM 2560 O O . GLU A 1 326 ? -0.819 3.672 25.257 1.00 82.12 326 GLU A O 1
ATOM 2565 N N . GLY A 1 327 ? -0.031 2.484 26.994 1.00 84.81 327 GLY A N 1
ATOM 2566 C CA . GLY A 1 327 ? -1.190 2.697 27.864 1.00 84.81 327 GLY A CA 1
ATOM 2567 C C . GLY A 1 327 ? -1.531 4.176 28.069 1.00 84.81 327 GLY A C 1
ATOM 2568 O O . GLY A 1 327 ? -2.667 4.582 27.842 1.00 84.81 327 GLY A O 1
ATOM 2569 N N . GLU A 1 328 ? -0.537 5.004 28.401 1.00 88.94 328 GLU A N 1
ATOM 2570 C CA . GLU A 1 328 ? -0.697 6.462 28.542 1.00 88.94 328 GLU A CA 1
ATOM 2571 C C . GLU A 1 328 ? -1.249 7.127 27.268 1.00 88.94 328 GLU A C 1
ATOM 2573 O O . GLU A 1 328 ? -2.077 8.040 27.335 1.00 88.94 328 GLU A O 1
ATOM 2578 N N . THR A 1 329 ? -0.842 6.636 26.094 1.00 88.81 329 THR A N 1
ATOM 2579 C CA . THR A 1 329 ? -1.326 7.155 24.808 1.00 88.81 329 THR A CA 1
ATOM 2580 C C . THR A 1 329 ? -2.821 6.895 24.631 1.00 88.81 329 THR A C 1
ATOM 2582 O O . THR A 1 329 ? -3.531 7.768 24.144 1.00 88.81 329 THR A O 1
ATOM 2585 N N . TYR A 1 330 ? -3.320 5.730 25.049 1.00 89.56 330 TYR A N 1
ATOM 2586 C CA . TYR A 1 330 ? -4.748 5.426 24.961 1.00 89.56 330 TYR A CA 1
ATOM 2587 C C . TYR A 1 330 ? -5.566 6.107 26.057 1.00 89.56 330 TYR A C 1
ATOM 2589 O O . TYR A 1 330 ? -6.673 6.542 25.780 1.00 89.56 330 TYR A O 1
ATOM 2597 N N . TYR A 1 331 ? -5.033 6.269 27.271 1.00 89.44 331 TYR A N 1
ATOM 2598 C CA . TYR A 1 331 ? -5.748 6.969 28.346 1.00 89.44 331 TYR A CA 1
ATOM 2599 C C . TYR A 1 331 ? -5.919 8.475 28.109 1.00 89.44 331 TYR A C 1
ATOM 2601 O O . TYR A 1 331 ? -6.808 9.087 28.696 1.00 89.44 331 TYR A O 1
ATOM 2609 N N . SER A 1 332 ? -5.046 9.088 27.305 1.00 86.94 332 SER A N 1
ATOM 2610 C CA . SER A 1 332 ? -5.073 10.531 27.022 1.00 86.94 332 SER A CA 1
ATOM 2611 C C . SER A 1 332 ? -5.976 10.927 25.847 1.00 86.94 332 SER A C 1
ATOM 2613 O O . SER A 1 332 ? -6.164 12.125 25.620 1.00 86.94 332 SER A O 1
ATOM 2615 N N . ARG A 1 333 ? -6.520 9.948 25.116 1.00 83.06 333 ARG A N 1
ATOM 2616 C CA . ARG A 1 333 ? -7.419 10.114 23.965 1.00 83.06 333 ARG A CA 1
ATOM 2617 C C . ARG A 1 333 ? -8.872 9.874 24.364 1.00 83.06 333 ARG A C 1
ATOM 2619 O O . ARG A 1 333 ? -9.733 10.619 23.846 1.00 83.06 333 ARG A O 1
#

Secondary structure (DSSP, 8-state):
--SHHHHHHHHHHHHTTTSS------------------S-----------TTS--S-GGG-HHHHHHHHHHH-TT--------PPPPHHHHHHHHHHHHT--TTTTHHHHHHHHHHHHHHHTT-HHHHHHHHHHHHHTTSEEE-TTS-EEE-TTS-----------HHHHHHHHHHHHHHHHS-HHHHHHHHHHHHS-SEEEHHHHHHHTTT-THHHHHHHHHHHTTSEEEETTTTEEEESSHHHHHHHHTTS-TTTHHHHHHHHHHHHHHHH-TT---HHHHHHHHHHHHTT--TTTS-HHHHHHHHHHHHHHHHHHHHTT-HHHHHHHHT-

Foldseek 3Di:
DPPVVVVVVVVVVVVVVVVPDDPPPPPPPDPDDDDDDPDPDPDDDDDPPVPVFPDPPPVPDPVNVVVVVQVVDPVHDDDDDDDDADDLVRLLVVCCVVLVDDPPVCVVVSNVLSVVLCLQPVRHPVSSVLVVVLCVVVVQWDQDPVRHTDGPCPPVPPPPPVDPDDSLVSNLQVLLVVCVPQADPVLLVLLQLQLLQDFWDAPVLSCLQVVNDPCSVVSQVSCVVSQQWDDDVVVRTIGGNHNSSSSSSNPVQPPVCNLVVLLSSLVSLCVSCDVVRDDLVRLVSSLVSNVSNDDPVNDDPVVVVSSLVSLQVNLVSCVVVVVNVSSVVSNVD